Protein 5WAQ (pdb70)

Solvent-accessible surface area: 12717 Å² total; per-residue (Å²): 170,38,123,95,60,33,109,110,2,28,49,55,0,77,85,40,21,128,84,61,60,37,109,160,0,15,143,24,0,88,42,0,41,92,98,54,90,123,22,162,28,2,83,42,0,14,1,13,12,1,66,0,40,71,104,52,145,72,99,107,107,0,46,64,9,1,117,78,1,58,161,80,39,74,174,21,118,56,3,24,43,0,3,17,0,57,0,27,3,23,40,91,202,105,47,154,38,34,97,98,0,46,95,3,0,18,53,0,40,147,109,58,84,143,18,196,75,9,82,77,0,62,54,73,31,86,154,7,22,50,51,7,0,22,59,32,1,59,47,0,93,98,78,11,136,157,40,35,67,120,32,0,4,65,75,0,92,82,0,46,52,43,16,108,149,20,172,27,17,47,38,0,4,4,0,15,10,34,0,18,111,110,56,116,104,103,141,73,7,50,60,10,86,139,64,0,101,93,92,61,98,206,6,84,32,42,114,125,72,23,156,118

Nearest PDB structures (foldseek):
  5waq-assembly1_A  TM=1.005E+00  e=1.941E-28  Neisseria gonorrhoeae FA 1090
  3q5m-assembly1_A  TM=9.024E-01  e=2.217E-12  Escherichia coli K-12
  8bwc-assembly1_D  TM=8.072E-01  e=5.463E-13  Escherichia coli
  8adg-assembly1_D  TM=7.665E-01  e=7.229E-13  Escherichia coli K-12
  6lyr-assembly1_D  TM=7.696E-01  e=1.208E-12  Escherichia coli K-12

Radius of gyration: 24.24 Å; Cα contacts (8 Å, |Δi|>4): 245; chains: 1; bounding box: 58×45×62 Å

Organism: Neisseria gonorrhoeae (strain ATCC 700825 / FA 1090) (NCBI:txid242231)

B-factor: mean 100.66, std 24.37, range [46.03, 202.23]

CATH classification: 1.25.40.10

InterPro domains:
  IPR011990 Tetratricopeptide-like helical domain superfamily [G3DSA:1.25.40.10] (17-267)
  IPR011990 Tetratricopeptide-like helical domain superfamily [SSF48452] (34-121)
  IPR017689 Outer membrane protein assembly factor BamD [MF_00922] (3-245)
  IPR017689 Outer membrane protein assembly factor BamD [TIGR03302] (2-250)
  IPR017689 Outer membrane protein assembly factor BamD [cd15830] (33-245)
  IPR039565 Outer membrane lipoprotein BamD-like [PF13525] (34-238)

Foldseek 3Di:
DDPDDLVVLLVVLVVCVVVLVLVVSLVSLVVNCVVPVPDPSNLVSLQVNLVSCLVPPNLVVSVVSLVVSCVVCVPDPCNLVSLVSNLVSLDDVDCVSLVVSLVSLVVNCVVCVPDPCNVVSVVSNLVSLQVVLVVLQVVLVVCVVVVNLVSNLVSLVCCVPPVVPDPCVLLSLLSNLVSCVVVPVNVVNVVSVVVNCPVPVDDPCVVPGHDD

Sequence (212 aa):
TQDWSVEKLYAEAQDELNSSNYTRAVKLYEILESRFPTSRHARQSQLDTAYAYYKDDEKDKALAAIERFRRLHPQHPNMDYALYLRGLVLFNEDPKANREAYQAFAELVQRFPNSKYAADATARMVKLVDALGGNEMSVARYYMKRGAYIAAANRAKKIIGSYQNTRYVEESLAILELAYKKLDKPQLAADTRRVLETNFPKSPFLTHAWQP

Structure (mmCIF, N/CA/C/O backbone):
data_5WAQ
#
_entry.id   5WAQ
#
_cell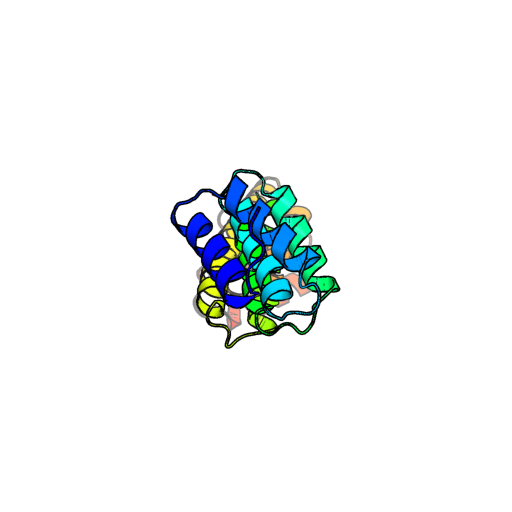.length_a   64.415
_cell.length_b   64.415
_cell.length_c   166.392
_cell.angle_alpha   90.000
_cell.angle_beta   90.000
_cell.angle_gamma   90.000
#
_symmetry.space_group_name_H-M   'P 43 21 2'
#
loop_
_entity.id
_entity.type
_entity.pdbx_description
1 polymer 'Outer membrane protein assembly factor BamD'
2 water water
#
loop_
_atom_site.group_PDB
_atom_site.id
_atom_site.type_symbol
_atom_site.label_atom_id
_atom_site.label_alt_id
_atom_site.label_comp_id
_atom_site.label_asym_id
_atom_site.label_entity_id
_atom_site.label_seq_id
_atom_site.pdbx_PDB_ins_code
_atom_site.Cartn_x
_atom_site.Cartn_y
_atom_site.Cartn_z
_atom_site.occupancy
_atom_site.B_iso_or_equiv
_atom_site.auth_seq_id
_atom_site.auth_comp_id
_atom_site.auth_asym_id
_atom_site.auth_atom_id
_atom_site.pdbx_PDB_model_num
ATOM 1 N N . THR A 1 14 ? 5.323 -16.316 46.986 1.00 127.02 30 THR A N 1
ATOM 2 C CA . THR A 1 14 ? 4.995 -17.526 47.731 1.00 129.99 30 THR A CA 1
ATOM 3 C C . THR A 1 14 ? 3.653 -17.357 48.443 1.00 121.09 30 THR A C 1
ATOM 4 O O . THR A 1 14 ? 3.458 -16.399 49.192 1.00 129.35 30 THR A O 1
ATOM 14 N N . GLN A 1 15 ? 2.733 -18.295 48.222 1.00 124.84 31 GLN A N 1
ATOM 15 C CA . GLN A 1 15 ? 1.394 -18.186 48.788 1.00 124.96 31 GLN A CA 1
ATOM 16 C C . GLN A 1 15 ? 0.691 -19.536 48.754 1.00 121.15 31 GLN A C 1
ATOM 17 O O . GLN A 1 15 ? -0.294 -19.717 48.030 1.00 106.88 31 GLN A O 1
ATOM 31 N N . ASP A 1 16 ? 1.186 -20.490 49.540 1.00 119.61 32 ASP A N 1
ATOM 32 C CA . ASP A 1 16 ? 0.616 -21.835 49.573 1.00 121.33 32 ASP A CA 1
ATOM 33 C C . ASP A 1 16 ? -0.539 -21.836 50.568 1.00 114.43 32 ASP A C 1
ATOM 34 O O . ASP A 1 16 ? -0.385 -22.194 51.737 1.00 109.76 32 ASP A O 1
ATOM 43 N N . TRP A 1 17 ? -1.717 -21.432 50.090 1.00 117.63 33 TRP A N 1
ATOM 44 C CA . TRP A 1 17 ? -2.899 -21.318 50.937 1.00 109.83 33 TRP A CA 1
ATOM 45 C C . TRP A 1 17 ? -4.015 -22.232 50.444 1.00 98.84 33 TRP A C 1
ATOM 46 O O . TRP A 1 17 ? -3.762 -23.193 49.710 1.00 100.80 33 TRP A O 1
ATOM 67 N N . SER A 1 18 ? -5.252 -21.938 50.842 1.00 76.95 34 SER A N 1
ATOM 68 C CA . SER A 1 18 ? -6.413 -22.685 50.388 1.00 83.04 34 SER A CA 1
ATOM 69 C C . SER A 1 18 ? -7.012 -22.018 49.151 1.00 96.96 34 SER A C 1
ATOM 70 O O . SER A 1 18 ? -6.557 -20.966 48.695 1.00 89.90 34 SER A O 1
ATOM 78 N N . VAL A 1 19 ? -8.054 -22.641 48.600 1.00 91.74 35 VAL A N 1
ATOM 79 C CA . VAL A 1 19 ? -8.740 -22.058 47.452 1.00 91.62 35 VAL A CA 1
ATOM 80 C C . VAL A 1 19 ? -9.619 -20.887 47.880 1.00 96.88 35 VAL A C 1
ATOM 81 O O . VAL A 1 19 ? -9.781 -19.920 47.125 1.00 87.00 35 VAL A O 1
ATOM 94 N N . GLU A 1 20 ? -10.193 -20.946 49.084 1.00 99.95 36 GLU A N 1
ATOM 95 C CA . GLU A 1 20 ? -11.072 -19.878 49.547 1.00 91.26 36 GLU A CA 1
ATOM 96 C C . GLU A 1 20 ? -10.301 -18.580 49.756 1.00 81.74 36 GLU A C 1
ATOM 97 O O . GLU A 1 20 ? -10.737 -17.510 49.317 1.00 96.75 36 GLU A O 1
ATOM 109 N N . LYS A 1 21 ? -9.152 -18.653 50.432 1.00 82.74 37 LYS A N 1
ATOM 110 C CA . LYS A 1 21 ? -8.380 -17.443 50.696 1.00 95.52 37 LYS A CA 1
ATOM 111 C C . LYS A 1 21 ? -7.733 -16.907 49.426 1.00 88.41 37 LYS A C 1
ATOM 112 O O . LYS A 1 21 ? -7.748 -15.695 49.182 1.00 92.77 37 LYS A O 1
ATOM 131 N N . LEU A 1 22 ? -7.149 -17.789 48.613 1.00 94.41 38 LEU A N 1
ATOM 132 C CA . LEU A 1 22 ? -6.484 -17.340 47.395 1.00 88.61 38 LEU A CA 1
ATOM 133 C C . LEU A 1 22 ? -7.433 -16.538 46.514 1.00 90.48 38 LEU A C 1
ATOM 134 O O . LEU A 1 22 ? -7.038 -15.524 45.925 1.00 82.27 38 LEU A O 1
ATOM 150 N N . TYR A 1 23 ? -8.691 -16.971 46.414 1.00 88.52 39 TYR A N 1
ATOM 151 C CA . TYR A 1 23 ? -9.667 -16.222 45.631 1.00 92.30 39 TYR A CA 1
ATOM 152 C C . TYR A 1 23 ? -9.999 -14.896 46.303 1.00 96.07 39 TYR A C 1
ATOM 153 O O . TYR A 1 23 ? -10.004 -13.843 45.654 1.00 92.07 39 TYR A O 1
ATOM 171 N N . ALA A 1 24 ? -10.275 -14.927 47.609 1.00 89.01 40 ALA A N 1
ATOM 172 C CA . ALA A 1 24 ? -10.575 -13.696 48.332 1.00 86.62 40 ALA A CA 1
ATOM 173 C C . ALA A 1 24 ? -9.400 -12.728 48.295 1.00 96.54 40 ALA A C 1
ATOM 174 O O . ALA A 1 24 ? -9.596 -11.511 48.391 1.00 100.55 40 ALA A O 1
ATOM 181 N N . GLU A 1 25 ? -8.178 -13.244 48.157 1.00 88.76 41 GLU A N 1
ATOM 182 C CA . GLU A 1 25 ? -7.012 -12.371 48.067 1.00 95.70 41 GLU A CA 1
ATOM 183 C C . GLU A 1 25 ? -6.951 -11.684 46.709 1.00 107.06 41 GLU A C 1
ATOM 184 O O . GLU A 1 25 ? -6.805 -10.458 46.628 1.00 111.32 41 GLU A O 1
ATOM 19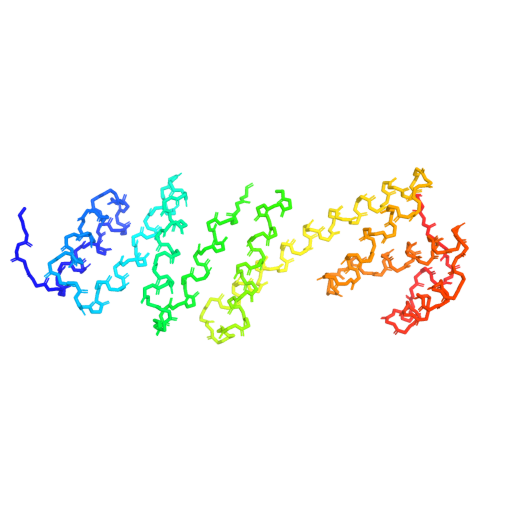6 N N . ALA A 1 26 ? -7.059 -12.459 45.628 1.00 105.05 42 ALA A N 1
ATOM 197 C CA . ALA A 1 26 ? -7.079 -11.867 44.295 1.00 105.41 42 ALA A CA 1
ATOM 198 C C . ALA A 1 26 ? -8.256 -10.914 44.139 1.00 106.57 42 ALA A C 1
ATOM 199 O O . ALA A 1 26 ? -8.130 -9.851 43.519 1.00 92.60 42 ALA A O 1
ATOM 206 N N . GLN A 1 27 ? -9.411 -11.277 44.702 1.00 105.26 43 GLN A N 1
ATOM 207 C CA . GLN A 1 27 ? -10.582 -10.411 44.639 1.00 107.82 43 GLN A CA 1
ATOM 208 C C . GLN A 1 27 ? -10.349 -9.084 45.350 1.00 109.46 43 GLN A C 1
ATOM 209 O O . GLN A 1 27 ? -11.013 -8.094 45.023 1.00 114.62 43 GLN A O 1
ATOM 223 N N . ASP A 1 28 ? -9.425 -9.041 46.313 1.00 115.51 44 ASP A N 1
ATOM 224 C CA . ASP A 1 28 ? -9.116 -7.794 47.007 1.00 114.77 44 ASP A CA 1
ATOM 225 C C . ASP A 1 28 ? -8.239 -6.887 46.151 1.00 114.81 44 ASP A C 1
ATOM 226 O O . ASP A 1 28 ? -8.513 -5.689 46.025 1.00 125.18 44 ASP A O 1
ATOM 235 N N . GLU A 1 29 ? -7.178 -7.441 45.558 1.00 108.06 45 GLU A N 1
ATOM 236 C CA . GLU A 1 29 ? -6.354 -6.668 44.635 1.00 124.64 45 GLU A CA 1
ATOM 237 C C . GLU A 1 29 ? -7.172 -6.102 43.483 1.00 118.22 45 GLU A C 1
ATOM 238 O O . GLU A 1 29 ? -6.729 -5.151 42.828 1.00 128.87 45 GLU A O 1
ATOM 250 N N . LEU A 1 30 ? -8.354 -6.664 43.223 1.00 116.47 46 LEU A N 1
ATOM 251 C CA . LEU A 1 30 ? -9.203 -6.167 42.145 1.00 128.18 46 LEU A CA 1
ATOM 252 C C . LEU A 1 30 ? -9.846 -4.838 42.525 1.00 123.88 46 LEU A C 1
ATOM 253 O O . LEU A 1 30 ? -9.865 -3.894 41.725 1.00 132.10 46 LEU A O 1
ATOM 269 N N . ASN A 1 31 ? -10.381 -4.745 43.745 1.00 122.69 47 ASN A N 1
ATOM 270 C CA . ASN A 1 31 ? -11.010 -3.505 44.189 1.00 125.90 47 ASN A CA 1
ATOM 271 C C . ASN A 1 31 ? -9.990 -2.375 44.271 1.00 123.68 47 ASN A C 1
ATOM 272 O O . ASN A 1 31 ? -10.235 -1.264 43.788 1.00 127.24 47 ASN A O 1
ATOM 283 N N . SER A 1 32 ? -8.834 -2.643 44.880 1.00 124.87 48 SER A N 1
ATOM 284 C CA . SER A 1 32 ? -7.772 -1.647 44.967 1.00 127.23 48 SER A CA 1
ATOM 285 C C . SER A 1 32 ? -7.164 -1.308 43.611 1.00 128.62 48 SER A C 1
ATOM 286 O O . SER A 1 32 ? -6.294 -0.432 43.549 1.00 130.73 48 SER A O 1
ATOM 294 N N . SER A 1 33 ? -7.586 -1.981 42.539 1.00 129.36 49 SER A N 1
ATOM 295 C CA . SER A 1 33 ? -7.187 -1.650 41.172 1.00 129.70 49 SER A CA 1
ATOM 296 C C . SER A 1 33 ? -5.740 -2.039 40.880 1.00 121.33 49 SER A C 1
ATOM 297 O O . SER A 1 33 ? -5.067 -1.389 40.077 1.00 118.92 49 SER A O 1
ATOM 305 N N . ASN A 1 34 ? -5.250 -3.097 41.523 1.00 123.21 50 ASN A N 1
ATOM 306 C CA . ASN A 1 34 ? -3.959 -3.688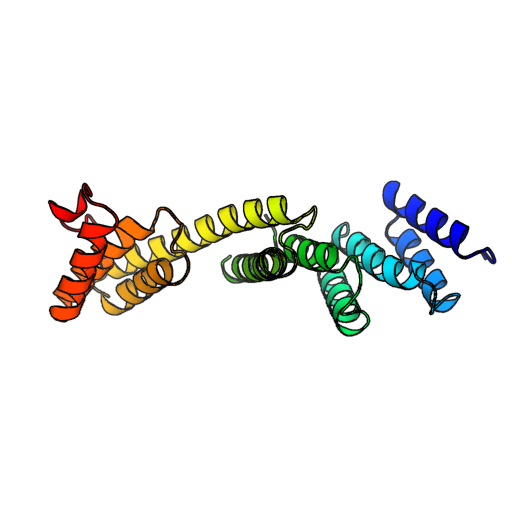 41.166 1.00 125.12 50 ASN A CA 1
ATOM 307 C C . ASN A 1 34 ? -4.175 -4.819 40.159 1.00 124.35 50 ASN A C 1
ATOM 308 O O . ASN A 1 34 ? -3.862 -5.985 40.395 1.00 119.12 50 ASN A O 1
ATOM 319 N N . TYR A 1 35 ? -4.729 -4.433 39.007 1.00 125.16 51 TYR A N 1
ATOM 320 C CA . TYR A 1 35 ? -5.145 -5.415 38.011 1.00 120.35 51 TYR A CA 1
ATOM 321 C C . TYR A 1 35 ? -3.983 -6.285 37.552 1.00 114.60 51 TYR A C 1
ATOM 322 O O . TYR A 1 35 ? -4.191 -7.435 37.150 1.00 108.97 51 TYR A O 1
ATOM 340 N N . THR A 1 36 ? -2.756 -5.762 37.603 1.00 113.47 52 THR A N 1
ATOM 341 C CA . THR A 1 36 ? -1.604 -6.561 37.202 1.00 119.04 52 THR A CA 1
ATOM 342 C C . THR A 1 36 ? -1.350 -7.695 38.188 1.00 113.79 52 THR A C 1
ATOM 343 O O . THR A 1 36 ? -1.097 -8.835 37.780 1.00 112.70 52 THR A O 1
ATOM 354 N N . ARG A 1 37 ? -1.417 -7.405 39.489 1.00 112.75 53 ARG A N 1
ATOM 355 C CA . ARG A 1 37 ? -1.214 -8.440 40.496 1.00 123.76 53 ARG A CA 1
ATOM 356 C C . ARG A 1 37 ? -2.456 -9.300 40.690 1.00 116.00 53 ARG A C 1
ATOM 357 O O . ARG A 1 37 ? -2.337 -10.487 41.014 1.00 121.95 53 ARG A O 1
ATOM 378 N N . ALA A 1 38 ? -3.648 -8.730 40.497 1.00 112.03 54 ALA A N 1
ATOM 379 C CA . ALA A 1 38 ? -4.869 -9.518 40.620 1.00 110.81 54 ALA A CA 1
ATOM 380 C C . ALA A 1 38 ? -4.926 -10.607 39.556 1.00 106.80 54 ALA A C 1
ATOM 381 O O . ALA A 1 38 ? -5.365 -11.731 39.829 1.00 98.49 54 ALA A O 1
ATOM 388 N N . VAL A 1 39 ? -4.484 -10.295 38.336 1.00 107.51 55 VAL A N 1
ATOM 389 C CA . VAL A 1 39 ? -4.450 -11.298 37.277 1.00 114.35 55 VAL A CA 1
ATOM 390 C C . VAL A 1 39 ? -3.403 -12.360 37.584 1.00 108.48 55 VAL A C 1
ATOM 391 O O . VAL A 1 39 ? -3.617 -13.553 37.336 1.00 99.02 55 VAL A O 1
ATOM 404 N N . LYS A 1 40 ? -2.253 -11.948 38.121 1.00 111.73 56 LYS A N 1
ATOM 405 C CA . LYS A 1 40 ? -1.209 -12.909 38.459 1.00 111.16 56 LYS A CA 1
ATOM 406 C C . LYS A 1 40 ? -1.682 -13.888 39.525 1.00 107.00 56 LYS A C 1
ATOM 407 O O . LYS A 1 40 ? -1.290 -15.060 39.509 1.00 104.56 56 LYS A O 1
ATOM 426 N N . LEU A 1 41 ? -2.527 -13.431 40.453 1.00 93.55 57 LEU A N 1
ATOM 427 C CA . LEU A 1 41 ? -3.079 -14.331 41.460 1.00 94.27 57 LEU A CA 1
ATOM 428 C C . LEU A 1 41 ? -4.136 -15.249 40.858 1.00 97.26 57 LEU A C 1
ATOM 429 O O . LEU A 1 41 ? -4.252 -16.415 41.252 1.00 95.10 57 LEU A O 1
ATOM 445 N N . TYR A 1 42 ? -4.917 -14.741 39.902 1.00 104.33 58 TYR A N 1
ATOM 446 C CA . TYR A 1 42 ? -5.943 -15.564 39.272 1.00 101.61 58 TYR A CA 1
ATOM 447 C C . TYR A 1 42 ? -5.333 -16.708 38.472 1.00 98.94 58 TYR A C 1
ATOM 448 O O . TYR A 1 42 ? -5.939 -17.781 38.368 1.00 98.52 58 TYR A O 1
ATOM 466 N N . GLU A 1 43 ? -4.143 -16.506 37.903 1.00 98.49 59 GLU A N 1
ATOM 467 C CA . GLU A 1 43 ? -3.493 -17.582 37.161 1.00 107.56 59 GLU A CA 1
ATOM 468 C C . GLU A 1 43 ? -2.965 -18.657 38.102 1.00 96.49 59 GLU A C 1
ATOM 469 O O . GLU A 1 43 ? -3.093 -19.854 37.820 1.00 94.78 59 GLU A O 1
ATOM 481 N N . ILE A 1 44 ? -2.367 -18.250 39.224 1.00 99.53 60 ILE A N 1
ATOM 482 C CA . ILE A 1 44 ? -1.940 -19.216 40.232 1.00 91.97 60 ILE A CA 1
ATOM 483 C C . ILE A 1 44 ? -3.120 -20.069 40.676 1.00 89.27 60 ILE A C 1
ATOM 484 O O . ILE A 1 44 ? -2.986 -21.278 40.899 1.00 88.81 60 ILE A O 1
ATOM 500 N N . LEU A 1 45 ? -4.294 -19.451 40.810 1.00 87.04 61 LEU A N 1
ATOM 501 C CA . LEU A 1 45 ? -5.463 -20.164 41.312 1.00 89.54 61 LEU A CA 1
ATOM 502 C C . LEU A 1 45 ? -5.843 -21.320 40.393 1.00 91.37 61 LEU A C 1
ATOM 503 O O . LEU A 1 45 ? -6.001 -22.460 40.844 1.00 85.94 61 LEU A O 1
ATOM 519 N N . GLU A 1 46 ? -5.994 -21.045 39.096 1.00 83.91 62 GLU A N 1
ATOM 520 C CA . GLU A 1 46 ? -6.425 -22.078 38.161 1.00 89.29 62 GLU A CA 1
ATOM 521 C C . GLU A 1 46 ? -5.324 -23.081 37.840 1.00 78.35 62 GLU A C 1
ATOM 522 O O . GLU A 1 46 ? -5.630 -24.191 37.391 1.00 80.56 62 GLU A O 1
ATOM 534 N N . SER A 1 47 ? -4.058 -22.723 38.055 1.00 78.78 63 SER A N 1
ATOM 535 C CA . SER A 1 47 ? -2.985 -23.701 37.927 1.00 89.27 63 SER A CA 1
ATOM 536 C C . SER A 1 47 ? -2.927 -24.616 39.145 1.00 85.28 63 SER A C 1
ATOM 537 O O . SER A 1 47 ? -2.671 -25.818 39.011 1.00 72.05 63 SER A O 1
ATOM 545 N N . ARG A 1 48 ? -3.175 -24.068 40.334 1.00 76.90 64 ARG A N 1
ATOM 546 C CA . ARG A 1 48 ? -3.100 -24.838 41.567 1.00 81.63 64 ARG A CA 1
ATOM 547 C C . ARG A 1 48 ? -4.411 -25.531 41.917 1.00 82.44 64 ARG A C 1
ATOM 548 O O . ARG A 1 48 ? -4.393 -26.509 42.673 1.00 82.37 64 ARG A O 1
ATOM 569 N N . PHE A 1 49 ? -5.538 -25.054 41.390 1.00 79.48 65 PHE A N 1
ATOM 570 C CA . PHE A 1 49 ? -6.849 -25.662 41.632 1.00 73.39 65 PHE A CA 1
ATOM 571 C C . PHE A 1 49 ? -7.645 -25.625 40.336 1.00 72.69 65 PHE A C 1
ATOM 572 O O . PHE A 1 49 ? -8.678 -24.952 40.237 1.00 70.78 65 PHE A O 1
ATOM 589 N N . PRO A 1 50 ? -7.195 -26.355 39.313 1.00 81.92 66 PRO A N 1
ATOM 590 C CA . PRO A 1 50 ? -7.849 -26.249 37.998 1.00 73.48 66 PRO A CA 1
ATOM 591 C C . PRO A 1 50 ? -9.307 -26.677 37.992 1.00 80.36 66 PRO A C 1
ATOM 592 O O . PRO A 1 50 ? -10.082 -26.171 37.171 1.00 81.64 66 PRO A O 1
ATOM 603 N N . THR A 1 51 ? -9.709 -27.590 38.877 1.00 73.30 67 THR A N 1
ATOM 604 C CA . THR A 1 51 ? -11.071 -28.110 38.870 1.00 68.66 67 THR A CA 1
ATOM 605 C C . THR A 1 51 ? -12.013 -27.353 39.799 1.00 75.63 67 THR A C 1
ATOM 606 O O . THR A 1 51 ? -13.218 -27.628 39.786 1.00 83.64 67 THR A O 1
ATOM 617 N N . SER A 1 52 ? -11.506 -26.412 40.591 1.00 74.02 68 SER A N 1
ATOM 618 C CA . SER A 1 52 ? -12.350 -25.684 41.526 1.00 76.20 68 SER A CA 1
ATOM 619 C C . SER A 1 52 ? -13.328 -24.781 40.784 1.00 87.33 68 SER A C 1
ATOM 620 O O . SER A 1 52 ? -13.075 -24.341 39.659 1.00 89.00 68 SER A O 1
ATOM 628 N N . ARG A 1 53 ? -14.463 -24.503 41.430 1.00 93.78 69 ARG A N 1
ATOM 629 C CA . ARG A 1 53 ? -15.418 -23.565 40.851 1.00 96.38 69 ARG A CA 1
ATOM 630 C C . ARG A 1 53 ? -14.871 -22.146 40.876 1.00 94.53 69 ARG A C 1
ATOM 631 O O . ARG A 1 53 ? -15.258 -21.316 40.044 1.00 93.27 69 ARG A O 1
ATOM 652 N N . HIS A 1 54 ? -13.973 -21.849 41.819 1.00 80.76 70 HIS A N 1
ATOM 653 C CA . HIS A 1 54 ? -13.338 -20.538 41.845 1.00 82.51 70 HIS A CA 1
ATOM 654 C C . HIS A 1 54 ? -12.433 -20.339 40.637 1.00 82.52 70 HIS A C 1
ATOM 655 O O . HIS A 1 54 ? -12.206 -19.200 40.213 1.00 77.68 70 HIS A O 1
ATOM 669 N N . ALA A 1 55 ? -11.911 -21.430 40.070 1.00 83.48 71 ALA A N 1
ATOM 670 C CA . ALA A 1 55 ? -11.096 -21.316 38.867 1.00 85.64 71 ALA A CA 1
ATOM 671 C C . ALA A 1 55 ? -11.944 -20.899 37.672 1.00 81.52 71 ALA A C 1
ATOM 672 O O . ALA A 1 55 ? -11.533 -20.042 36.881 1.00 71.92 71 ALA A O 1
ATOM 679 N N . ARG A 1 56 ? -13.131 -21.492 37.526 1.00 74.58 72 ARG A N 1
ATOM 680 C CA . ARG A 1 56 ? -14.036 -21.078 36.460 1.00 89.17 72 ARG A CA 1
ATOM 681 C C . ARG A 1 56 ? -14.472 -19.631 36.656 1.00 87.90 72 ARG A C 1
ATOM 682 O O . ARG A 1 56 ? -14.474 -18.835 35.709 1.00 84.33 72 ARG A O 1
ATOM 703 N N . GLN A 1 57 ? -14.842 -19.270 37.887 1.00 86.63 73 GLN A N 1
ATOM 704 C CA . GLN A 1 57 ? -15.163 -17.878 38.184 1.00 76.76 73 GLN A CA 1
ATOM 705 C C . GLN A 1 57 ? -13.945 -16.981 38.019 1.00 83.74 73 GLN A C 1
ATOM 706 O O . GLN A 1 57 ? -14.081 -15.805 37.663 1.00 86.03 73 GLN A O 1
ATOM 720 N N . SER A 1 58 ? -12.749 -17.516 38.275 1.00 92.47 74 SER A N 1
ATOM 721 C CA . SER A 1 58 ? -11.534 -16.719 38.149 1.00 91.56 74 SER A CA 1
ATOM 722 C C . SER A 1 58 ? -11.327 -16.245 36.718 1.00 88.02 74 SER A C 1
ATOM 723 O O . SER A 1 58 ? -10.858 -15.125 36.488 1.00 86.74 74 SER A O 1
ATOM 731 N N . GLN A 1 59 ? -11.669 -17.086 35.740 1.00 91.82 75 GLN A N 1
ATOM 732 C CA . GLN A 1 59 ? -11.470 -16.711 34.345 1.00 90.03 75 GLN A CA 1
ATOM 733 C C . GLN A 1 59 ? -12.321 -15.502 33.976 1.00 87.85 75 GLN A C 1
ATOM 734 O O . GLN A 1 59 ? -11.884 -14.638 33.207 1.00 86.07 75 GLN A O 1
ATOM 748 N N . LEU A 1 60 ? -13.537 -15.419 34.519 1.00 90.72 76 LEU A N 1
ATOM 749 C CA . LEU A 1 60 ? -14.356 -14.227 34.318 1.00 90.76 76 LEU A CA 1
ATOM 750 C C . LEU A 1 60 ? -13.679 -12.997 34.906 1.00 89.81 76 LEU A C 1
ATOM 751 O O . LEU A 1 60 ? -13.501 -11.983 34.221 1.00 94.24 76 LEU A O 1
ATOM 767 N N . ASP A 1 61 ? -13.300 -13.067 36.185 1.00 82.57 77 ASP A N 1
ATOM 768 C CA . ASP A 1 61 ? -12.654 -11.930 36.833 1.00 87.77 77 ASP A CA 1
ATOM 769 C C . ASP A 1 61 ? -11.418 -11.475 36.069 1.00 85.43 77 ASP A C 1
ATOM 770 O O . ASP A 1 61 ? -11.082 -10.285 36.088 1.00 80.40 77 ASP A O 1
ATOM 779 N N . THR A 1 62 ? -10.731 -12.399 35.396 1.00 93.16 78 THR A N 1
ATOM 780 C CA . THR A 1 62 ? -9.551 -12.027 34.621 1.00 88.11 78 THR A CA 1
ATOM 781 C C . THR A 1 62 ? -9.924 -11.089 33.480 1.00 83.94 78 THR A C 1
ATOM 782 O O . THR A 1 62 ? -9.298 -10.039 33.291 1.00 84.09 78 THR A O 1
ATOM 793 N N . ALA A 1 63 ? -10.945 -11.455 32.702 1.00 79.28 79 ALA A N 1
ATOM 794 C CA . ALA A 1 63 ? -11.398 -10.585 31.622 1.00 88.92 79 ALA A CA 1
ATOM 795 C C . ALA A 1 63 ? -11.820 -9.223 32.156 1.00 91.40 79 ALA A C 1
ATOM 796 O O . ALA A 1 63 ? -11.477 -8.186 31.576 1.00 91.93 79 ALA A O 1
ATOM 803 N N . TYR A 1 64 ? -12.568 -9.207 33.260 1.00 79.48 80 TYR A N 1
ATOM 804 C CA . TYR A 1 64 ? -12.982 -7.943 33.859 1.00 68.63 80 TYR A CA 1
ATOM 805 C C . TYR A 1 64 ? -11.777 -7.074 34.193 1.00 79.60 80 TYR A C 1
ATOM 806 O O . TYR A 1 64 ? -11.828 -5.847 34.048 1.00 85.00 80 TYR A O 1
ATOM 824 N N . ALA A 1 65 ? -10.680 -7.691 34.638 1.00 86.33 81 ALA A N 1
ATOM 825 C CA . ALA A 1 65 ? -9.476 -6.927 34.943 1.00 92.66 81 ALA A CA 1
ATOM 826 C C . ALA A 1 65 ? -8.892 -6.296 33.685 1.00 90.14 81 ALA A C 1
ATOM 827 O O . ALA A 1 65 ? -8.498 -5.124 33.697 1.00 85.22 81 ALA A O 1
ATOM 834 N N . TYR A 1 66 ? -8.827 -7.057 32.589 1.00 83.19 82 TYR A N 1
ATOM 835 C CA . TYR A 1 66 ? -8.319 -6.509 31.336 1.00 97.02 82 TYR A CA 1
ATOM 836 C C . TYR A 1 66 ? -9.178 -5.345 30.858 1.00 96.40 82 TYR A C 1
ATOM 837 O O . TYR A 1 66 ? -8.653 -4.313 30.422 1.00 85.62 82 TYR A O 1
ATOM 855 N N . TYR A 1 67 ? -10.503 -5.490 30.931 1.00 90.01 83 TYR A N 1
ATOM 856 C CA . TYR A 1 67 ? -11.389 -4.411 30.507 1.00 94.30 83 TYR A CA 1
ATOM 857 C C . TYR A 1 67 ? -11.116 -3.136 31.293 1.00 94.42 83 TYR A C 1
ATOM 858 O O . TYR A 1 67 ? -11.105 -2.038 30.725 1.00 92.06 83 TYR A O 1
ATOM 876 N N . LYS A 1 68 ? -10.888 -3.259 32.603 1.00 92.54 84 LYS A N 1
ATOM 877 C CA . LYS A 1 68 ? -10.552 -2.097 33.415 1.00 95.09 84 LYS A CA 1
ATOM 878 C C . LYS A 1 68 ? -9.184 -1.522 33.074 1.00 97.73 84 LYS A C 1
ATOM 879 O O . LYS A 1 68 ? -8.871 -0.412 33.517 1.00 97.16 84 LYS A O 1
ATOM 898 N N . ASP A 1 69 ? -8.366 -2.248 32.317 1.00 102.50 85 ASP A N 1
ATOM 899 C CA . ASP A 1 69 ? -7.165 -1.703 31.710 1.00 102.89 85 ASP A CA 1
ATOM 900 C C . ASP A 1 69 ? -7.443 -1.416 30.236 1.00 109.49 85 ASP A C 1
ATOM 901 O O . ASP A 1 69 ? -8.532 -1.681 29.720 1.00 105.32 85 ASP A O 1
ATOM 910 N N . ASP A 1 70 ? -6.445 -0.867 29.550 1.00 116.38 86 ASP A N 1
ATOM 911 C CA . ASP A 1 70 ? -6.585 -0.529 28.139 1.00 125.15 86 ASP A CA 1
ATOM 912 C C . ASP A 1 70 ? -6.365 -1.727 27.218 1.00 120.42 86 ASP A C 1
ATOM 913 O O . ASP A 1 70 ? -6.248 -1.542 26.001 1.00 119.17 86 ASP A O 1
ATOM 922 N N . GLU A 1 71 ? -6.314 -2.942 27.765 1.00 122.98 87 GLU A N 1
ATOM 923 C CA . GLU A 1 71 ? -6.071 -4.149 26.976 1.00 120.91 87 GLU A CA 1
ATOM 924 C C . GLU A 1 71 ? -7.411 -4.838 26.730 1.00 115.40 87 GLU A C 1
ATOM 925 O O . GLU A 1 71 ? -7.745 -5.856 27.337 1.00 109.54 87 GLU A O 1
ATOM 937 N N . LYS A 1 72 ? -8.189 -4.263 25.811 1.00 110.59 88 LYS A N 1
ATOM 938 C CA . LYS A 1 72 ? -9.508 -4.804 25.508 1.00 109.49 88 LYS A CA 1
ATOM 939 C C . LYS A 1 72 ? -9.429 -6.060 24.650 1.00 104.63 88 LYS A C 1
ATOM 940 O O . LYS A 1 72 ? -10.320 -6.913 24.726 1.00 99.56 88 LYS A O 1
ATOM 959 N N . ASP A 1 73 ? -8.383 -6.195 23.833 1.00 107.59 89 ASP A N 1
ATOM 960 C CA . ASP A 1 73 ? -8.248 -7.388 23.005 1.00 108.20 89 ASP A CA 1
ATOM 961 C C . ASP A 1 73 ? -7.988 -8.619 23.864 1.00 99.49 89 ASP A C 1
ATOM 962 O O . ASP A 1 73 ? -8.468 -9.715 23.550 1.00 94.84 89 ASP A O 1
ATOM 971 N N . LYS A 1 74 ? -7.237 -8.458 24.955 1.00 87.27 90 LYS A N 1
ATOM 972 C CA . LYS A 1 74 ? -7.012 -9.574 25.868 1.00 104.14 90 LYS A CA 1
ATOM 973 C C . LYS A 1 74 ? -8.302 -9.997 26.560 1.00 98.05 90 LYS A C 1
ATOM 974 O O . LYS A 1 74 ? -8.479 -11.182 26.867 1.00 91.46 90 LYS A O 1
ATOM 993 N N . ALA A 1 75 ? -9.210 -9.052 26.812 1.00 95.82 91 ALA A N 1
ATOM 994 C CA . ALA A 1 75 ? -10.479 -9.396 27.443 1.00 86.87 91 ALA A CA 1
ATOM 995 C C . ALA A 1 75 ? -11.355 -10.220 26.508 1.00 90.56 91 ALA A C 1
ATOM 996 O O . ALA A 1 75 ? -11.976 -11.201 26.933 1.00 88.91 91 ALA A O 1
ATOM 1003 N N . LEU A 1 76 ? -11.417 -9.837 25.230 1.00 92.62 92 LEU A N 1
ATOM 1004 C CA . LEU A 1 76 ? -12.236 -10.578 24.275 1.00 88.47 92 LEU A CA 1
ATOM 1005 C C . LEU A 1 76 ? -11.733 -12.005 24.106 1.00 85.74 92 LEU A C 1
ATOM 1006 O O . LEU A 1 76 ? -12.529 -12.935 23.925 1.00 75.79 92 LEU A O 1
ATOM 1022 N N . ALA A 1 77 ? -10.414 -12.202 24.158 1.00 89.47 93 ALA A N 1
ATOM 1023 C CA . ALA A 1 77 ? -9.871 -13.554 24.098 1.00 93.00 93 ALA A CA 1
ATOM 1024 C C . ALA A 1 77 ? -10.274 -14.358 25.327 1.00 84.29 93 ALA A C 1
ATOM 1025 O O . ALA A 1 77 ? -10.688 -15.518 25.210 1.00 78.15 93 ALA A O 1
ATOM 1032 N N . ALA A 1 78 ? -10.167 -13.755 26.513 1.00 95.03 94 ALA A N 1
ATOM 1033 C CA . ALA A 1 78 ? -10.542 -14.451 27.739 1.00 91.66 94 ALA A CA 1
ATOM 1034 C C . ALA A 1 78 ? -12.011 -14.854 27.719 1.00 86.79 94 ALA A C 1
ATOM 1035 O O . ALA A 1 78 ? -12.374 -15.933 28.203 1.00 83.45 94 ALA A O 1
ATOM 1042 N N . ILE A 1 79 ? -12.872 -14.001 27.163 1.00 81.17 95 ILE A N 1
ATOM 1043 C CA . ILE A 1 79 ? -14.302 -14.295 27.148 1.00 76.98 95 ILE A CA 1
ATOM 1044 C C . ILE A 1 79 ? -14.594 -15.471 26.223 1.00 87.35 95 ILE A C 1
ATOM 1045 O O . ILE A 1 79 ? -15.325 -16.400 26.588 1.00 74.96 95 ILE A O 1
ATOM 1061 N N . GLU A 1 80 ? -14.028 -15.451 25.013 1.00 99.47 96 GLU A N 1
ATOM 1062 C CA . GLU A 1 80 ? -14.287 -16.531 24.064 1.00 102.63 96 GLU A CA 1
ATOM 1063 C C . GLU A 1 80 ? -13.772 -17.863 24.596 1.00 88.75 96 GLU A C 1
ATOM 1064 O O . GLU A 1 80 ? -14.453 -18.889 24.482 1.00 82.77 96 GLU A O 1
ATOM 1076 N N . ARG A 1 81 ? -12.572 -17.869 25.181 1.00 87.63 97 ARG A N 1
ATOM 1077 C CA . ARG A 1 81 ? -12.065 -19.089 25.800 1.00 94.60 97 ARG A CA 1
ATOM 1078 C C . ARG A 1 81 ? -13.003 -19.568 26.899 1.00 91.02 97 ARG A C 1
ATOM 1079 O O . ARG A 1 81 ? -13.297 -20.765 27.000 1.00 84.49 97 ARG A O 1
ATOM 1100 N N . PHE A 1 82 ? -13.491 -18.643 27.728 1.00 91.05 98 PHE A N 1
ATOM 1101 C CA . PHE A 1 82 ? -14.419 -19.014 28.790 1.00 80.06 98 PHE A CA 1
ATOM 1102 C C . PHE A 1 82 ? -15.706 -19.593 28.219 1.00 79.93 98 PHE A C 1
ATOM 1103 O O . PHE A 1 82 ? -16.271 -20.540 28.779 1.00 76.97 98 PHE A O 1
ATOM 1120 N N . ARG A 1 83 ? -16.186 -19.042 27.102 1.00 94.58 99 ARG A N 1
ATOM 1121 C CA . ARG A 1 83 ? -17.473 -19.477 26.573 1.00 92.24 99 ARG A CA 1
ATOM 1122 C C . ARG A 1 83 ? -17.396 -20.877 25.979 1.00 90.35 99 ARG A C 1
ATOM 1123 O O . ARG A 1 83 ? -18.365 -21.639 26.072 1.00 90.37 99 ARG A O 1
ATOM 1144 N N . ARG A 1 84 ? -16.264 -21.238 25.372 1.00 90.40 100 ARG A N 1
ATOM 1145 C CA . ARG A 1 84 ? -16.129 -22.574 24.802 1.00 94.48 100 ARG A CA 1
ATOM 1146 C C . ARG A 1 84 ? -15.786 -23.611 25.864 1.00 93.99 100 ARG A C 1
ATOM 1147 O O . ARG A 1 84 ? -16.231 -24.760 25.766 1.00 99.56 100 ARG A O 1
ATOM 1168 N N . LEU A 1 85 ? -15.011 -23.230 26.880 1.00 91.05 101 LEU A N 1
ATOM 1169 C CA . LEU A 1 85 ? -14.649 -24.175 27.931 1.00 97.09 101 LEU A CA 1
ATOM 1170 C C . LEU A 1 85 ? -15.842 -24.487 28.826 1.00 92.88 101 LEU A C 1
ATOM 1171 O O . LEU A 1 85 ? -16.132 -25.656 29.107 1.00 97.51 101 LEU A O 1
ATOM 1187 N N . HIS A 1 86 ? -16.549 -23.453 29.283 1.00 92.85 102 HIS A N 1
ATOM 1188 C CA . HIS A 1 86 ? -17.636 -23.591 30.250 1.00 96.78 102 HIS A CA 1
ATOM 1189 C C . HIS A 1 86 ? -18.913 -23.007 29.653 1.00 94.23 102 HIS A C 1
ATOM 1190 O O . HIS A 1 86 ? -19.433 -21.991 30.134 1.00 78.47 102 HIS A O 1
ATOM 1204 N N . PRO A 1 87 ? -19.450 -23.637 28.604 1.00 95.10 103 PRO A N 1
ATOM 1205 C CA . PRO A 1 87 ? -20.640 -23.078 27.945 1.00 96.82 103 PRO A CA 1
ATOM 1206 C C . PRO A 1 87 ? -21.880 -23.071 28.822 1.00 102.20 103 PRO A C 1
ATOM 1207 O O . PRO A 1 87 ? -22.803 -22.295 28.548 1.00 100.45 103 PRO A O 1
ATOM 1218 N N . GLN A 1 88 ? -21.931 -23.901 29.863 1.00 102.04 104 GLN A N 1
ATOM 1219 C CA . GLN A 1 88 ? -23.093 -24.005 30.736 1.00 104.55 104 GLN A CA 1
ATOM 1220 C C . GLN A 1 88 ? -22.825 -23.397 32.111 1.00 99.31 104 GLN A C 1
ATOM 1221 O O . GLN A 1 88 ? -23.396 -23.835 33.112 1.00 98.66 104 GLN A O 1
ATOM 1235 N N . HIS A 1 89 ? -21.967 -22.386 32.172 1.00 92.68 105 HIS A N 1
ATOM 1236 C CA . HIS A 1 89 ? -21.619 -21.793 33.454 1.00 86.82 105 HIS A CA 1
ATOM 1237 C C . HIS A 1 89 ? -22.775 -20.929 33.960 1.00 93.74 105 HIS A C 1
ATOM 1238 O O . HIS A 1 89 ? -23.441 -20.258 33.166 1.00 87.61 105 HIS A O 1
ATOM 1252 N N . PRO A 1 90 ? -23.040 -20.922 35.272 1.00 78.20 106 PRO A N 1
ATOM 1253 C CA . PRO A 1 90 ? -24.165 -20.115 35.776 1.00 85.72 106 PRO A CA 1
ATOM 1254 C C . PRO A 1 90 ? -24.022 -18.630 35.495 1.00 78.25 106 PRO A C 1
ATOM 1255 O O . PRO A 1 90 ? -25.037 -17.941 35.336 1.00 92.40 106 PRO A O 1
ATOM 1266 N N . ASN A 1 91 ? -22.795 -18.112 35.441 1.00 84.84 107 ASN A N 1
ATOM 1267 C CA . ASN A 1 91 ? -22.550 -16.701 35.179 1.00 80.55 107 ASN A CA 1
ATOM 1268 C C . ASN A 1 91 ? -22.310 -16.414 33.702 1.00 80.33 107 ASN A C 1
ATOM 1269 O O . ASN A 1 91 ? -21.684 -15.400 33.369 1.00 70.84 107 ASN A O 1
ATOM 1280 N N . MET A 1 92 ? -22.790 -17.283 32.809 1.00 78.46 108 MET A N 1
ATOM 1281 C CA . MET A 1 92 ? -22.637 -17.029 31.381 1.00 88.35 108 MET A CA 1
ATOM 1282 C C . MET A 1 92 ? -23.270 -15.704 30.985 1.00 76.81 108 MET A C 1
ATOM 1283 O O . MET A 1 92 ? -22.757 -15.010 30.100 1.00 68.50 108 MET A O 1
ATOM 1297 N N . ASP A 1 93 ? -24.379 -15.333 31.629 1.00 74.67 109 ASP A N 1
ATOM 1298 C CA . ASP A 1 93 ? -25.044 -14.081 31.286 1.00 70.09 109 ASP A CA 1
ATOM 1299 C C . ASP A 1 93 ? -24.113 -12.894 31.490 1.00 83.00 109 ASP A C 1
ATOM 1300 O O . ASP A 1 93 ? -24.052 -11.993 30.644 1.00 77.00 109 ASP A O 1
ATOM 1309 N N . TYR A 1 94 ? -23.366 -12.878 32.597 1.00 76.37 110 TYR A N 1
ATOM 1310 C CA . TYR A 1 94 ? -22.442 -11.773 32.824 1.00 75.97 110 TYR A CA 1
ATOM 1311 C C . TYR A 1 94 ? -21.308 -11.774 31.807 1.00 67.46 110 TYR A C 1
ATOM 1312 O O . TYR A 1 94 ? -20.773 -10.708 31.480 1.00 55.60 110 TYR A O 1
ATOM 1330 N N . ALA A 1 95 ? -20.924 -12.949 31.304 1.00 78.32 111 ALA A N 1
ATOM 1331 C CA . ALA A 1 95 ? -19.901 -13.009 30.265 1.00 69.21 111 ALA A CA 1
ATOM 1332 C C . ALA A 1 95 ? -20.349 -12.252 29.023 1.00 68.38 111 ALA A C 1
ATOM 1333 O O . ALA A 1 95 ? -19.624 -11.394 28.506 1.00 64.97 111 ALA A O 1
ATOM 1340 N N . LEU A 1 96 ? -21.552 -12.557 28.531 1.00 74.25 112 LEU A N 1
ATOM 1341 C CA . LEU A 1 96 ? -22.076 -11.863 27.360 1.00 75.65 112 LEU A CA 1
ATOM 1342 C C . LEU A 1 96 ? -22.150 -10.361 27.607 1.00 79.50 112 LEU A C 1
ATOM 1343 O O . LEU A 1 96 ? -21.715 -9.560 26.771 1.00 70.96 112 LEU A O 1
ATOM 1359 N N . TYR A 1 97 ? -22.695 -9.958 28.759 1.00 70.23 113 TYR A N 1
ATOM 1360 C CA . TYR A 1 97 ? -22.773 -8.536 29.078 1.00 66.91 113 TYR A CA 1
ATOM 1361 C C . TYR A 1 97 ? -21.390 -7.901 29.089 1.00 67.83 113 TYR A C 1
ATOM 1362 O O . TYR A 1 97 ? -21.218 -6.758 28.650 1.00 72.39 113 TYR A O 1
ATOM 1380 N N . LEU A 1 98 ? -20.390 -8.628 29.588 1.00 68.77 114 LEU A N 1
ATOM 1381 C CA . LEU A 1 98 ? -19.038 -8.084 29.626 1.00 80.03 114 LEU A CA 1
ATOM 1382 C C . LEU A 1 98 ? -18.474 -7.915 28.222 1.00 65.89 114 LEU A C 1
ATOM 1383 O O . LEU A 1 98 ? -17.744 -6.955 27.952 1.00 67.86 114 LEU A O 1
ATOM 1399 N N . ARG A 1 99 ? -18.800 -8.834 27.310 1.00 68.10 115 ARG A N 1
ATOM 1400 C CA . ARG A 1 99 ? -18.355 -8.682 25.929 1.00 79.35 115 ARG A CA 1
ATOM 1401 C C . ARG A 1 99 ? -18.959 -7.434 25.298 1.00 78.23 115 ARG A C 1
ATOM 1402 O O . ARG A 1 99 ? -18.293 -6.732 24.529 1.00 71.61 115 ARG A O 1
ATOM 1423 N N . GLY A 1 100 ? -20.219 -7.137 25.621 1.00 76.27 116 GLY A N 1
ATOM 1424 C CA . GLY A 1 100 ? -20.846 -5.940 25.084 1.00 72.53 116 GLY A CA 1
ATOM 1425 C C . GLY A 1 100 ? -20.139 -4.671 25.519 1.00 77.14 116 GLY A C 1
ATOM 1426 O O . GLY A 1 100 ? -19.863 -3.788 24.704 1.00 76.85 116 GLY A O 1
ATOM 1430 N N . LEU A 1 101 ? -19.832 -4.563 26.815 1.00 77.36 117 LEU A N 1
ATOM 1431 C CA . LEU A 1 101 ? -19.145 -3.375 27.311 1.00 84.78 117 LEU A CA 1
ATOM 1432 C C . LEU A 1 101 ? -17.801 -3.189 26.619 1.00 82.05 117 LEU A C 1
ATOM 1433 O O . LEU A 1 101 ? -17.393 -2.057 26.331 1.00 84.38 117 LEU A O 1
ATOM 1449 N N . VAL A 1 102 ? -17.095 -4.287 26.347 1.00 77.69 118 VAL A N 1
ATOM 1450 C CA . VAL A 1 102 ? -15.786 -4.189 25.708 1.00 89.79 118 VAL A CA 1
ATOM 1451 C C . VAL A 1 102 ? -15.931 -3.691 24.276 1.00 80.69 118 VAL A C 1
ATOM 1452 O O . VAL A 1 102 ? -15.260 -2.738 23.861 1.00 80.09 118 VAL A O 1
ATOM 1465 N N . LEU A 1 103 ? -16.804 -4.332 23.497 1.00 80.95 119 LEU A N 1
ATOM 1466 C CA . LEU A 1 103 ? -17.053 -3.875 22.134 1.00 78.40 119 LEU A CA 1
ATOM 1467 C C . 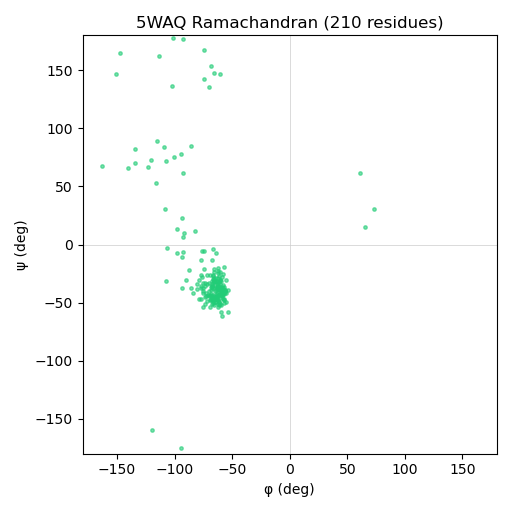LEU A 1 103 ? -17.637 -2.468 22.131 1.00 97.30 119 LEU A C 1
ATOM 1468 O O . LEU A 1 103 ? -17.319 -1.654 21.255 1.00 96.23 119 LEU A O 1
ATOM 1484 N N . PHE A 1 104 ? -18.491 -2.164 23.103 1.00 98.15 120 PHE A N 1
ATOM 1485 C CA . PHE A 1 104 ? -19.062 -0.831 23.226 1.00 100.22 120 PHE A CA 1
ATOM 1486 C C . PHE A 1 104 ? -17.992 0.165 23.657 1.00 107.12 120 PHE A C 1
ATOM 1487 O O . PHE A 1 104 ? -17.196 -0.107 24.560 1.00 114.89 120 PHE A O 1
ATOM 1504 N N . ASN A 1 105 ? -17.976 1.325 23.005 1.00 114.24 121 ASN A N 1
ATOM 1505 C CA . ASN A 1 105 ? -17.040 2.384 23.352 1.00 116.76 121 ASN A CA 1
ATOM 1506 C C . ASN A 1 105 ? -17.656 3.733 23.012 1.00 120.72 121 ASN A C 1
ATOM 1507 O O . ASN A 1 105 ? -18.419 3.860 22.050 1.00 125.79 121 ASN A O 1
ATOM 1518 N N . GLU A 1 106 ? -17.315 4.736 23.815 1.00 125.50 122 GLU A N 1
ATOM 1519 C CA . GLU A 1 106 ? -17.808 6.093 23.614 1.00 126.99 122 GLU A CA 1
ATOM 1520 C C . GLU A 1 106 ? -16.688 7.008 23.129 1.00 130.54 122 GLU A C 1
ATOM 1521 O O . GLU A 1 106 ? -16.788 7.618 22.065 1.00 116.51 122 GLU A O 1
ATOM 1533 N N . ASP A 1 123 ? -18.700 3.868 15.497 1.00 131.58 139 ASP A N 1
ATOM 1534 C CA . ASP A 1 123 ? -19.046 3.557 14.115 1.00 138.99 139 ASP A CA 1
ATOM 1535 C C . ASP A 1 123 ? -19.936 2.316 14.060 1.00 135.16 139 ASP A C 1
ATOM 1536 O O . ASP A 1 123 ? -20.044 1.586 15.046 1.00 131.20 139 ASP A O 1
ATOM 1544 N N . PRO A 1 124 ? -20.583 2.081 12.914 1.00 134.07 140 PRO A N 1
ATOM 1545 C CA . PRO A 1 124 ? -21.485 0.920 12.811 1.00 129.62 140 PRO A CA 1
ATOM 1546 C C . PRO A 1 124 ? -20.839 -0.403 13.189 1.00 127.05 140 PRO A C 1
ATOM 1547 O O . PRO A 1 124 ? -21.493 -1.243 13.821 1.00 130.49 140 PRO A O 1
ATOM 1558 N N . LYS A 1 125 ? -19.576 -0.619 12.818 1.00 128.79 141 LYS A N 1
ATOM 1559 C CA . LYS A 1 125 ? -18.922 -1.892 13.105 1.00 128.63 141 LYS A CA 1
ATOM 1560 C C . LYS A 1 125 ? -18.893 -2.168 14.604 1.00 128.09 141 LYS A C 1
ATOM 1561 O O . LYS A 1 125 ? -19.468 -3.153 15.082 1.00 115.20 141 LYS A O 1
ATOM 1580 N N . ALA A 1 126 ? -18.223 -1.301 15.367 1.00 126.25 142 ALA A N 1
ATOM 1581 C CA . ALA A 1 126 ? -18.160 -1.488 16.812 1.00 108.05 142 ALA A CA 1
ATOM 1582 C C . ALA A 1 126 ? -19.540 -1.394 17.448 1.00 110.52 142 ALA A C 1
ATOM 1583 O O . ALA A 1 126 ? -19.806 -2.063 18.453 1.00 108.64 142 ALA A O 1
ATOM 1590 N N . ASN A 1 127 ? -20.429 -0.578 16.880 1.00 98.74 143 ASN A N 1
ATOM 1591 C CA . ASN A 1 127 ? -21.758 -0.413 17.457 1.00 109.03 143 ASN A CA 1
ATOM 1592 C C . ASN A 1 127 ? -22.650 -1.613 17.167 1.00 106.92 143 ASN A C 1
ATOM 1593 O O . ASN A 1 127 ? -23.446 -2.016 18.023 1.00 98.33 143 ASN A O 1
ATOM 1604 N N . ARG A 1 128 ? -22.534 -2.200 15.974 1.00 89.21 144 ARG A N 1
ATOM 1605 C CA . ARG A 1 128 ? -23.376 -3.343 15.641 1.00 108.39 144 ARG A CA 1
ATOM 1606 C C . ARG A 1 128 ? -22.901 -4.604 16.350 1.00 96.17 144 ARG A C 1
ATOM 1607 O O . ARG A 1 128 ? -23.722 -5.400 16.820 1.00 82.36 144 ARG A O 1
ATOM 1628 N N . GLU A 1 129 ? -21.584 -4.806 16.437 1.00 95.22 145 GLU A N 1
ATOM 1629 C CA . GLU A 1 129 ? -21.070 -5.944 17.191 1.00 112.82 145 GLU A CA 1
ATOM 1630 C C . GLU A 1 129 ? -21.489 -5.872 18.651 1.00 100.25 145 GLU A C 1
ATOM 1631 O O . GLU A 1 129 ? -21.738 -6.908 19.279 1.00 94.29 145 GLU A O 1
ATOM 1643 N N . ALA A 1 130 ? -21.578 -4.663 19.208 1.00 97.83 146 ALA A N 1
ATOM 1644 C CA . ALA A 1 130 ? -22.066 -4.510 20.574 1.00 94.90 146 ALA A CA 1
ATOM 1645 C C . ALA A 1 130 ? -23.542 -4.875 20.667 1.00 96.27 146 ALA A C 1
ATOM 1646 O O . ALA A 1 130 ? -23.959 -5.588 21.588 1.00 96.62 146 ALA A O 1
ATOM 1653 N N . TYR A 1 131 ? -24.351 -4.395 19.719 1.00 88.70 147 TYR A N 1
ATOM 1654 C CA . TYR A 1 131 ? -25.773 -4.719 19.731 1.00 87.43 147 TYR A CA 1
ATOM 1655 C C . TYR A 1 131 ? -25.994 -6.222 19.642 1.00 88.60 147 TYR A C 1
ATOM 1656 O O . TYR A 1 131 ? -26.858 -6.774 20.333 1.00 93.51 147 TYR A O 1
ATOM 1674 N N . GLN A 1 132 ? -25.224 -6.903 18.792 1.00 93.60 148 GLN A N 1
ATOM 1675 C CA . GLN A 1 132 ? -25.356 -8.350 18.682 1.00 97.27 148 GLN A CA 1
ATOM 1676 C C . GLN A 1 132 ? -24.940 -9.043 19.972 1.00 95.41 148 GLN A C 1
ATOM 1677 O O . GLN A 1 132 ? -25.454 -10.122 20.288 1.00 89.59 148 GLN A O 1
ATOM 1691 N N . ALA A 1 133 ? -24.022 -8.440 20.728 1.00 91.89 149 ALA A N 1
ATOM 1692 C CA . ALA A 1 133 ? -23.621 -9.017 22.005 1.00 86.90 149 ALA A CA 1
ATOM 1693 C C . ALA A 1 133 ? -24.751 -8.924 23.024 1.00 83.55 149 ALA A C 1
ATOM 1694 O O . ALA A 1 133 ? -25.146 -9.933 23.621 1.00 68.04 149 ALA A O 1
ATOM 1701 N N . PHE A 1 134 ? -25.285 -7.720 23.237 1.00 81.55 150 PHE A N 1
ATOM 1702 C CA . PHE A 1 134 ? -26.402 -7.568 24.164 1.00 83.41 150 PHE A CA 1
ATOM 1703 C C . PHE A 1 134 ? -27.640 -8.302 23.667 1.00 84.01 150 PHE A C 1
ATOM 1704 O O . PHE A 1 134 ? -28.438 -8.790 24.476 1.00 78.58 150 PHE A O 1
ATOM 1721 N N . ALA A 1 135 ? -27.819 -8.392 22.348 1.00 89.73 151 ALA A N 1
ATOM 1722 C CA . ALA A 1 135 ? -28.977 -9.091 21.800 1.00 93.46 151 ALA A CA 1
ATOM 1723 C C . ALA A 1 135 ? -28.953 -10.568 22.175 1.00 93.72 151 ALA A C 1
ATOM 1724 O O . ALA A 1 135 ? -29.963 -11.125 22.619 1.00 84.57 151 ALA A O 1
ATOM 1731 N N . GLU A 1 136 ? -27.800 -11.221 22.001 1.00 87.95 152 GLU A N 1
ATOM 1732 C CA . GLU A 1 136 ? -27.682 -12.630 22.361 1.00 90.74 152 GLU A CA 1
ATOM 1733 C C . GLU A 1 136 ? -27.955 -12.852 23.844 1.00 93.06 152 GLU A C 1
ATOM 1734 O O . GLU A 1 136 ? -28.446 -13.919 24.233 1.00 96.89 152 GLU A O 1
ATOM 1746 N N . LEU A 1 137 ? -27.640 -11.863 24.683 1.00 88.27 153 LEU A N 1
ATOM 1747 C CA . LEU A 1 137 ? -27.836 -11.986 26.125 1.00 77.66 153 LEU A CA 1
ATOM 1748 C C . LEU A 1 137 ? -29.304 -11.860 26.517 1.00 79.97 153 LEU A C 1
ATOM 1749 O O . LEU A 1 137 ? -29.782 -12.604 27.381 1.00 76.71 153 LEU A O 1
ATOM 1765 N N . VAL A 1 138 ? -30.031 -10.921 25.908 1.00 89.78 154 VAL A N 1
ATOM 1766 C CA . VAL A 1 138 ? -31.415 -10.679 26.304 1.00 93.49 154 VAL A CA 1
ATOM 1767 C C . VAL A 1 138 ? -32.304 -11.867 25.958 1.00 91.64 154 VAL A C 1
ATOM 1768 O O . VAL A 1 138 ? -33.259 -12.165 26.687 1.00 90.92 154 VAL A O 1
ATOM 1781 N N . GLN A 1 139 ? -32.023 -12.563 24.856 1.00 82.13 155 GLN A N 1
ATOM 1782 C CA . GLN A 1 139 ? -32.864 -13.673 24.425 1.00 101.53 155 GLN A CA 1
ATOM 1783 C C . GLN A 1 139 ? -32.380 -15.030 24.927 1.00 97.75 155 GLN A C 1
ATOM 1784 O O . GLN A 1 139 ? -33.114 -16.016 24.796 1.00 104.83 155 GLN A O 1
ATOM 1798 N N . ARG A 1 140 ? -31.172 -15.109 25.488 1.00 96.51 156 ARG A N 1
ATOM 1799 C CA . ARG A 1 140 ? -30.704 -16.332 26.132 1.00 95.20 156 ARG A CA 1
ATOM 1800 C C . ARG A 1 140 ? -30.983 -16.336 27.630 1.00 90.66 156 ARG A C 1
ATOM 1801 O O . ARG A 1 140 ? -31.314 -17.384 28.195 1.00 90.90 156 ARG A O 1
ATOM 1822 N N . PHE A 1 141 ? -30.846 -15.185 28.284 1.00 89.76 157 PHE A N 1
ATOM 1823 C CA . PHE A 1 141 ? -31.059 -15.059 29.727 1.00 87.36 157 PHE A CA 1
ATOM 1824 C C . PHE A 1 141 ? -31.897 -13.818 29.985 1.00 87.38 157 PHE A C 1
ATOM 1825 O O . PHE A 1 141 ? -31.409 -12.812 30.515 1.00 88.47 157 PHE A O 1
ATOM 1842 N N . PRO A 1 142 ? -33.179 -13.849 29.616 1.00 91.71 158 PRO A N 1
ATOM 1843 C CA . PRO A 1 142 ? -34.025 -12.663 29.819 1.00 93.23 158 PRO A CA 1
ATOM 1844 C C . PRO A 1 142 ? -34.188 -12.281 31.277 1.00 100.13 158 PRO A C 1
ATOM 1845 O O . PRO A 1 142 ? -34.493 -11.118 31.566 1.00 91.45 158 PRO A O 1
ATOM 1856 N N . ASN A 1 143 ? -33.992 -13.218 32.203 1.00 99.24 159 ASN A N 1
ATOM 1857 C CA . ASN A 1 143 ? -34.126 -12.951 33.628 1.00 93.95 159 ASN A CA 1
ATOM 1858 C C . ASN A 1 143 ? -32.803 -12.570 34.281 1.00 86.04 159 ASN A C 1
ATOM 1859 O O . ASN A 1 143 ? -32.750 -12.428 35.507 1.00 82.51 159 ASN A O 1
ATOM 1870 N N . SER A 1 144 ? -31.741 -12.403 33.497 1.00 76.56 160 SER A N 1
ATOM 1871 C CA . SER A 1 144 ? -30.452 -12.024 34.056 1.00 83.63 160 SER A CA 1
ATOM 1872 C C . SER A 1 144 ? -30.551 -10.679 34.766 1.00 77.42 160 SER A C 1
ATOM 1873 O O . SER A 1 144 ? -31.310 -9.792 34.365 1.00 72.67 160 SER A O 1
ATOM 1881 N N . LYS A 1 145 ? -29.773 -10.532 35.840 1.00 67.08 161 LYS A N 1
ATOM 1882 C CA . LYS A 1 145 ? -29.666 -9.245 36.515 1.00 72.73 161 LYS A CA 1
ATOM 1883 C C . LYS A 1 145 ? -29.042 -8.176 35.626 1.00 72.07 161 LYS A C 1
ATOM 1884 O O . LYS A 1 145 ? -29.013 -7.005 36.021 1.00 72.24 161 LYS A O 1
ATOM 1903 N N . TYR A 1 146 ? -28.539 -8.550 34.450 1.00 66.57 162 TYR A N 1
ATOM 1904 C CA . TYR A 1 146 ? -27.974 -7.610 33.494 1.00 68.05 162 TYR A CA 1
ATOM 1905 C C . TYR A 1 146 ? -28.871 -7.382 32.284 1.00 69.09 162 TYR A C 1
ATOM 1906 O O . TYR A 1 146 ? -28.529 -6.563 31.424 1.00 64.72 162 TYR A O 1
ATOM 1924 N N . ALA A 1 147 ? -30.008 -8.076 32.195 1.00 55.94 163 ALA A N 1
ATOM 1925 C CA . ALA A 1 147 ? -30.846 -7.986 31.003 1.00 69.22 163 ALA A CA 1
ATOM 1926 C C . ALA A 1 147 ? -31.370 -6.569 30.798 1.00 72.78 163 ALA A C 1
ATOM 1927 O O . ALA A 1 147 ? -31.303 -6.024 29.690 1.00 66.27 163 ALA A O 1
ATOM 1934 N N . ALA A 1 148 ? -31.904 -5.957 31.858 1.00 63.62 164 ALA A N 1
ATOM 1935 C CA . ALA A 1 148 ? -32.448 -4.608 31.734 1.00 60.94 164 ALA A CA 1
ATOM 1936 C C . ALA A 1 148 ? -31.389 -3.628 31.246 1.00 65.31 164 ALA A C 1
ATOM 1937 O O . ALA A 1 148 ? -31.664 -2.780 30.389 1.00 70.84 164 ALA A O 1
ATOM 1944 N N . ASP A 1 149 ? -30.172 -3.724 31.785 1.00 64.08 165 ASP A N 1
ATOM 1945 C CA . ASP A 1 149 ? -29.091 -2.858 31.326 1.00 66.36 165 ASP A CA 1
ATOM 1946 C C . ASP A 1 149 ? -28.699 -3.180 29.889 1.00 68.58 165 ASP A C 1
ATOM 1947 O O . ASP A 1 149 ? -28.351 -2.278 29.119 1.00 65.56 165 ASP A O 1
ATOM 1956 N N . ALA A 1 150 ? -28.747 -4.458 29.510 1.00 56.74 166 ALA A N 1
ATOM 1957 C CA . ALA A 1 150 ? -28.466 -4.834 28.129 1.00 63.35 166 ALA A CA 1
ATOM 1958 C C . ALA A 1 150 ? -29.501 -4.234 27.187 1.00 69.99 166 ALA A C 1
ATOM 1959 O O . ALA A 1 150 ? -29.157 -3.663 26.146 1.00 57.18 166 ALA A O 1
ATOM 1966 N N . THR A 1 151 ? -30.781 -4.353 27.543 1.00 62.22 167 THR A N 1
ATOM 1967 C CA . THR A 1 151 ? -31.842 -3.745 26.749 1.00 63.74 167 THR A CA 1
ATOM 1968 C C . THR A 1 151 ? -31.645 -2.238 26.636 1.00 76.83 167 THR A C 1
ATOM 1969 O O . THR A 1 151 ? -31.773 -1.662 25.549 1.00 68.66 167 THR A O 1
ATOM 1980 N N . ALA A 1 152 ? -31.344 -1.579 27.756 1.00 67.71 168 ALA A N 1
ATOM 1981 C CA . ALA A 1 152 ? -31.166 -0.131 27.734 1.00 64.27 168 ALA A CA 1
ATOM 1982 C C . ALA A 1 152 ? -30.060 0.274 26.768 1.00 67.19 168 ALA A C 1
ATOM 1983 O O . ALA A 1 152 ? -30.155 1.313 26.105 1.00 62.67 168 ALA A O 1
ATOM 1990 N N . ARG A 1 153 ? -29.000 -0.531 26.678 1.00 63.59 169 ARG A N 1
ATOM 1991 C CA . ARG A 1 153 ? -27.909 -0.215 25.764 1.00 69.59 169 ARG A CA 1
ATOM 1992 C C . ARG A 1 153 ? -28.277 -0.554 24.324 1.00 70.53 169 ARG A C 1
ATOM 1993 O O . ARG A 1 153 ? -27.881 0.160 23.396 1.00 63.94 169 ARG A O 1
ATOM 2014 N N . MET A 1 154 ? -29.034 -1.635 24.119 1.00 63.05 170 MET A N 1
ATOM 2015 C CA . MET A 1 154 ? -29.502 -1.970 22.779 1.00 71.26 170 MET A CA 1
ATOM 2016 C C . MET A 1 154 ? -30.314 -0.828 22.182 1.00 83.78 170 MET A C 1
ATOM 2017 O O . MET A 1 154 ? -30.159 -0.495 21.001 1.00 75.24 170 MET A O 1
ATOM 2031 N N . VAL A 1 155 ? -31.185 -0.214 22.986 1.00 70.94 171 VAL A N 1
ATOM 2032 C CA . VAL A 1 155 ? -32.022 0.877 22.494 1.00 59.58 171 VAL A CA 1
ATOM 2033 C C . VAL A 1 155 ? -31.161 2.047 22.039 1.00 66.83 171 VAL A C 1
ATOM 2034 O O . VAL A 1 155 ? -31.410 2.648 20.987 1.00 74.47 171 VAL A O 1
ATOM 2047 N N . LYS A 1 156 ? -30.142 2.398 22.825 1.00 65.17 172 LYS A N 1
ATOM 2048 C CA . LYS A 1 156 ? -29.282 3.514 22.450 1.00 71.82 172 LYS A CA 1
ATOM 2049 C C . LYS A 1 156 ? -28.492 3.207 21.185 1.00 79.58 172 LYS A C 1
ATOM 2050 O O . LYS A 1 156 ? -28.172 4.121 20.415 1.00 79.32 172 LYS A O 1
ATOM 2069 N N . LEU A 1 157 ? -28.172 1.934 20.950 1.00 70.82 173 LEU A N 1
ATOM 2070 C CA . LEU A 1 157 ? -27.364 1.574 19.791 1.00 79.72 173 LEU A CA 1
ATOM 2071 C C . LEU A 1 157 ? -28.200 1.549 18.516 1.00 77.39 173 LEU A C 1
ATOM 2072 O O . LEU A 1 157 ? -27.793 2.105 17.490 1.00 69.96 173 LEU A O 1
ATOM 2088 N N . VAL A 1 158 ? -29.374 0.914 18.562 1.00 76.65 174 VAL A N 1
ATOM 2089 C CA . VAL A 1 158 ? -30.231 0.864 17.380 1.00 71.93 174 VAL A CA 1
ATOM 2090 C C . VAL A 1 158 ? -30.645 2.266 16.960 1.00 77.46 174 VAL A C 1
ATOM 2091 O O . VAL A 1 158 ? -30.828 2.537 15.767 1.00 77.40 174 VAL A O 1
ATOM 2104 N N . ASP A 1 159 ? -30.800 3.179 17.921 1.00 74.12 175 ASP A N 1
ATOM 2105 C CA . ASP A 1 159 ? -31.112 4.562 17.581 1.00 75.27 175 ASP A CA 1
ATOM 2106 C C . ASP A 1 159 ? -29.947 5.218 16.851 1.00 77.53 175 ASP A C 1
ATOM 2107 O O . ASP A 1 159 ? -30.154 6.013 15.927 1.00 69.98 175 ASP A O 1
ATOM 2116 N N . ALA A 1 160 ? -28.715 4.894 17.250 1.00 72.80 176 ALA A N 1
ATOM 2117 C CA . ALA A 1 160 ? -27.549 5.435 16.561 1.00 79.87 176 ALA A CA 1
ATOM 2118 C C . ALA A 1 160 ? -27.402 4.826 15.172 1.00 76.96 176 ALA A C 1
ATOM 2119 O O . ALA A 1 160 ? -27.123 5.540 14.202 1.00 65.12 176 ALA A O 1
ATOM 2126 N N . LEU A 1 161 ? -27.578 3.508 15.060 1.00 69.62 177 LEU A N 1
ATOM 2127 C CA . LEU A 1 161 ? -27.512 2.857 13.757 1.00 75.41 177 LEU A CA 1
ATOM 2128 C C . LEU A 1 161 ? -28.667 3.302 12.869 1.00 78.70 177 LEU A C 1
ATOM 2129 O O . LEU A 1 161 ? -28.463 3.668 11.705 1.00 65.72 177 LEU A O 1
ATOM 2145 N N . GLY A 1 162 ? -29.890 3.278 13.404 1.00 71.67 178 GLY A N 1
ATOM 2146 C CA . GLY A 1 162 ? -31.038 3.715 12.627 1.00 73.51 178 GLY A CA 1
ATOM 2147 C C . GLY A 1 162 ? -30.889 5.137 12.122 1.00 78.46 178 GLY A C 1
ATOM 2148 O O . GLY A 1 162 ? -31.219 5.436 10.972 1.00 71.02 178 GLY A O 1
ATOM 2152 N N . GLY A 1 163 ? -30.387 6.033 12.975 1.00 71.82 179 GLY A N 1
ATOM 2153 C CA . GLY A 1 163 ? -30.165 7.403 12.551 1.00 70.84 179 GLY A CA 1
ATOM 2154 C C . GLY A 1 163 ? -29.083 7.526 11.500 1.00 70.30 179 GLY A C 1
ATOM 2155 O O . GLY A 1 163 ? -29.101 8.461 10.693 1.00 66.89 179 GLY A O 1
ATOM 2159 N N . ASN A 1 164 ? -28.129 6.595 11.491 1.00 65.54 180 ASN A N 1
ATOM 2160 C CA . ASN A 1 164 ? -27.081 6.617 10.478 1.00 74.53 180 ASN A CA 1
ATOM 2161 C C . ASN A 1 164 ? -27.611 6.138 9.131 1.00 71.87 180 ASN A C 1
ATOM 2162 O O . ASN A 1 164 ? -27.471 6.833 8.119 1.00 63.99 180 ASN A O 1
ATOM 2173 N N . GLU A 1 165 ? -28.220 4.949 9.101 1.00 63.34 181 GLU A N 1
ATOM 2174 C CA . GLU A 1 165 ? -28.834 4.458 7.872 1.00 70.81 181 GLU A CA 1
ATOM 2175 C C . GLU A 1 165 ? -29.858 5.450 7.335 1.00 72.16 181 GLU A C 1
ATOM 2176 O O . GLU A 1 165 ? -29.957 5.655 6.120 1.00 72.26 181 GLU A O 1
ATOM 2188 N N . MET A 1 166 ? -30.631 6.076 8.224 1.00 74.12 182 MET A N 1
ATOM 2189 C CA . MET A 1 166 ? -31.597 7.077 7.784 1.00 64.76 182 MET A CA 1
ATOM 2190 C C . MET A 1 166 ? -30.898 8.261 7.130 1.00 76.28 182 MET A C 1
ATOM 2191 O O . MET A 1 166 ? -31.402 8.827 6.152 1.00 69.98 182 MET A O 1
ATOM 2205 N N . SER A 1 167 ? -29.737 8.654 7.658 1.00 69.98 183 SER A N 1
ATOM 2206 C CA . SER A 1 167 ? -29.000 9.772 7.079 1.00 63.46 183 SER A CA 1
ATOM 2207 C C . SER A 1 167 ? -28.521 9.443 5.673 1.00 62.82 183 SER A C 1
ATOM 2208 O O . SER A 1 167 ? -28.558 10.298 4.780 1.00 67.04 183 SER A O 1
ATOM 2216 N N . VAL A 1 168 ? -28.060 8.210 5.457 1.00 62.29 184 VAL A N 1
ATOM 2217 C CA . VAL A 1 168 ? -27.636 7.801 4.122 1.00 69.59 184 VAL A CA 1
ATOM 2218 C C . VAL A 1 168 ? -28.838 7.716 3.189 1.00 66.58 184 VAL A C 1
ATOM 2219 O O . VAL A 1 168 ? -28.743 8.049 2.002 1.00 61.98 184 VAL A O 1
ATOM 2232 N N . ALA A 1 169 ? -29.984 7.268 3.706 1.00 63.44 185 ALA A N 1
ATOM 2233 C CA . ALA A 1 169 ? -31.190 7.204 2.885 1.00 65.41 185 ALA A CA 1
ATOM 2234 C C . ALA A 1 169 ? -31.530 8.574 2.316 1.00 52.96 185 ALA A C 1
ATOM 2235 O O . ALA A 1 169 ? -31.805 8.712 1.119 1.00 69.09 185 ALA A O 1
ATOM 2242 N N . ARG A 1 170 ? -31.513 9.606 3.164 1.00 61.52 186 ARG A N 1
ATOM 2243 C CA . ARG A 1 170 ? -31.761 10.959 2.680 1.00 60.88 186 ARG A CA 1
ATOM 2244 C C . ARG A 1 170 ? -30.703 11.379 1.668 1.00 74.91 186 ARG A C 1
ATOM 2245 O O . ARG A 1 170 ? -31.014 12.041 0.671 1.00 66.29 186 ARG A O 1
ATOM 2266 N N . TYR A 1 171 ? -29.446 11.000 1.908 1.00 63.30 187 TYR A N 1
ATOM 2267 C CA . TYR A 1 171 ? -28.366 11.398 1.011 1.00 67.12 187 TYR A CA 1
ATOM 2268 C C . TYR A 1 171 ? -28.613 10.888 -0.402 1.00 64.46 187 TYR A C 1
ATOM 2269 O O . TYR A 1 171 ? -28.578 11.659 -1.367 1.00 60.34 187 TYR A O 1
ATOM 2287 N N . TYR A 1 172 ? -28.875 9.588 -0.544 1.00 57.92 188 TYR A N 1
ATOM 2288 C CA . TYR A 1 172 ? -29.042 9.017 -1.874 1.00 70.69 188 TYR A CA 1
ATOM 2289 C C . TYR A 1 172 ? -30.352 9.463 -2.508 1.00 68.18 188 TYR A C 1
ATOM 2290 O O . TYR A 1 172 ? -30.456 9.518 -3.738 1.00 66.30 188 TYR A O 1
ATOM 2308 N N . MET A 1 173 ? -31.354 9.801 -1.694 1.00 65.21 189 MET A N 1
ATOM 2309 C CA . MET A 1 173 ? -32.585 10.363 -2.240 1.00 60.39 189 MET A CA 1
ATOM 2310 C C . MET A 1 173 ? -32.304 11.679 -2.954 1.00 71.98 189 MET A C 1
ATOM 2311 O O . MET A 1 173 ? -32.731 11.886 -4.097 1.00 68.12 189 MET A O 1
ATOM 2325 N N . LYS A 1 174 ? -31.575 12.581 -2.293 1.00 62.70 190 LYS A N 1
ATOM 2326 C CA . LYS A 1 174 ? -31.270 13.877 -2.886 1.00 65.26 190 LYS A CA 1
ATOM 2327 C C . LYS A 1 174 ? -30.479 13.748 -4.179 1.00 64.69 190 LYS A C 1
ATOM 2328 O O . LYS A 1 174 ? -30.530 14.656 -5.015 1.00 76.39 190 LYS A O 1
ATOM 2347 N N . ARG A 1 175 ? -29.758 12.645 -4.368 1.00 65.06 191 ARG A N 1
ATOM 2348 C CA . ARG A 1 175 ? -28.910 12.460 -5.537 1.00 78.27 191 ARG A CA 1
ATOM 2349 C C . ARG A 1 175 ? -29.584 11.624 -6.617 1.00 62.17 191 ARG A C 1
ATOM 2350 O O . ARG A 1 175 ? -28.908 11.165 -7.543 1.00 75.25 191 ARG A O 1
ATOM 2371 N N . GLY A 1 176 ? -30.894 11.406 -6.518 1.00 60.61 192 GLY A N 1
ATOM 2372 C CA . GLY A 1 176 ? -31.591 10.601 -7.501 1.00 70.37 192 GLY A CA 1
ATOM 2373 C C . GLY A 1 176 ? -31.179 9.148 -7.540 1.00 73.25 192 GLY A C 1
ATOM 2374 O O . GLY A 1 176 ? -31.484 8.457 -8.515 1.00 69.72 192 GLY A O 1
ATOM 2378 N N . ALA A 1 177 ? -30.481 8.664 -6.510 1.00 57.84 193 ALA A N 1
ATOM 2379 C CA . ALA A 1 177 ? -30.091 7.256 -6.423 1.00 60.67 193 ALA A CA 1
ATOM 2380 C C . ALA A 1 177 ? -31.150 6.527 -5.601 1.00 64.85 193 ALA A C 1
ATOM 2381 O O . ALA A 1 177 ? -30.969 6.212 -4.423 1.00 67.94 193 ALA A O 1
ATOM 2388 N N . TYR A 1 178 ? -32.282 6.249 -6.253 1.00 58.24 194 TYR A N 1
ATOM 2389 C CA . TYR A 1 178 ? -33.448 5.753 -5.531 1.00 65.53 194 TYR A CA 1
ATOM 2390 C C . TYR A 1 178 ? -33.275 4.304 -5.091 1.00 65.71 194 TYR A C 1
ATOM 2391 O O . TYR A 1 178 ? -33.788 3.917 -4.035 1.00 64.36 194 TYR A O 1
ATOM 2409 N N . ILE A 1 179 ? -32.566 3.489 -5.874 1.00 70.34 195 ILE A N 1
ATOM 2410 C CA . ILE A 1 179 ? -32.302 2.112 -5.462 1.00 65.88 195 ILE A CA 1
ATOM 2411 C C . ILE A 1 179 ? -31.414 2.098 -4.225 1.00 68.41 195 ILE A C 1
ATOM 2412 O O . ILE A 1 179 ? -31.725 1.447 -3.220 1.00 62.87 195 ILE A O 1
ATOM 2428 N N . ALA A 1 180 ? -30.283 2.804 -4.288 1.00 72.98 196 ALA A N 1
ATOM 2429 C CA . ALA A 1 180 ? -29.396 2.882 -3.134 1.00 50.64 196 ALA A CA 1
ATOM 2430 C C . ALA A 1 180 ? -30.133 3.426 -1.919 1.00 62.42 196 ALA A C 1
ATOM 2431 O O . ALA A 1 180 ? -29.947 2.938 -0.798 1.00 55.13 196 ALA A O 1
ATOM 2438 N N . ALA A 1 181 ? -30.982 4.432 -2.124 1.00 55.18 197 ALA A N 1
ATOM 2439 C CA . ALA A 1 181 ? -31.742 4.995 -1.016 1.00 57.39 197 ALA A CA 1
ATOM 2440 C C . ALA A 1 181 ? -32.701 3.969 -0.429 1.00 67.31 197 ALA A C 1
ATOM 2441 O O . ALA A 1 181 ? -32.801 3.833 0.796 1.00 64.87 197 ALA A O 1
ATOM 2448 N N . ALA A 1 182 ? -33.414 3.236 -1.288 1.00 59.62 198 ALA A N 1
ATOM 2449 C CA . ALA A 1 182 ? -34.386 2.262 -0.802 1.00 60.14 198 ALA A CA 1
ATOM 2450 C C . ALA A 1 182 ? -33.714 1.190 0.047 1.00 69.30 198 ALA A C 1
ATOM 2451 O O . ALA A 1 182 ? -34.271 0.754 1.061 1.00 62.53 198 ALA A O 1
ATOM 2458 N N . ASN A 1 183 ? -32.515 0.754 -0.349 1.00 52.69 199 ASN A N 1
ATOM 2459 C CA . ASN A 1 183 ? -31.816 -0.276 0.412 1.00 63.55 199 ASN A CA 1
ATOM 2460 C C . ASN A 1 183 ? -31.598 0.162 1.855 1.00 72.46 199 ASN A C 1
ATOM 2461 O O . ASN A 1 183 ? -31.699 -0.651 2.780 1.00 63.67 199 ASN A O 1
ATOM 2472 N N . ARG A 1 184 ? -31.302 1.447 2.067 1.00 52.10 200 ARG A N 1
ATOM 2473 C CA . ARG A 1 184 ? -31.168 1.959 3.426 1.00 71.98 200 ARG A CA 1
ATOM 2474 C C . ARG A 1 184 ? -32.508 1.949 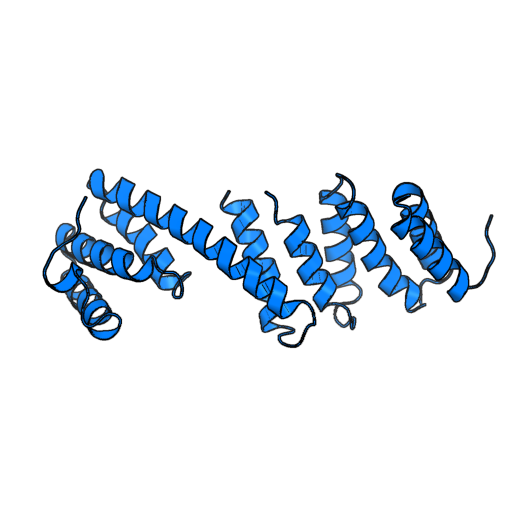4.150 1.00 69.85 200 ARG A C 1
ATOM 2475 O O . ARG A 1 184 ? -32.569 1.664 5.352 1.00 78.91 200 ARG A O 1
ATOM 2496 N N . ALA A 1 185 ? -33.594 2.259 3.438 1.00 64.34 201 ALA A N 1
ATOM 2497 C CA . ALA A 1 185 ? -34.909 2.291 4.070 1.00 71.78 201 ALA A CA 1
ATOM 2498 C C . ALA A 1 185 ? -35.383 0.889 4.429 1.00 64.06 201 ALA A C 1
ATOM 2499 O O . ALA A 1 185 ? -35.976 0.684 5.494 1.00 70.30 201 ALA A O 1
ATOM 2506 N N . LYS A 1 186 ? -35.138 -0.088 3.554 1.00 71.26 202 LYS A N 1
ATOM 2507 C CA . LYS A 1 186 ? -35.525 -1.461 3.857 1.00 77.84 202 LYS A CA 1
ATOM 2508 C C . LYS A 1 186 ? -34.800 -1.971 5.095 1.00 74.94 202 LYS A C 1
ATOM 2509 O O . LYS A 1 186 ? -35.374 -2.717 5.897 1.00 79.74 202 LYS A O 1
ATOM 2528 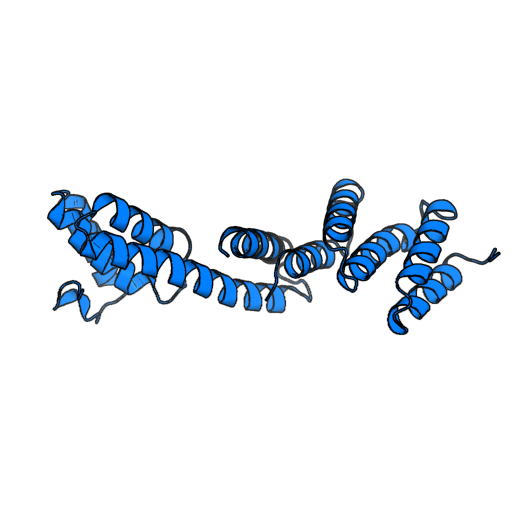N N . LYS A 1 187 ? -33.536 -1.578 5.268 1.00 62.44 203 LYS A N 1
ATOM 2529 C CA . LYS A 1 187 ? -32.778 -2.011 6.437 1.00 72.50 203 LYS A CA 1
ATOM 2530 C C . LYS A 1 187 ? -33.438 -1.526 7.722 1.00 70.41 203 LYS A C 1
ATOM 2531 O O . LYS A 1 187 ? -33.655 -2.307 8.655 1.00 75.04 203 LYS A O 1
ATOM 2550 N N . ILE A 1 188 ? -33.766 -0.234 7.787 1.00 65.30 204 ILE A N 1
ATOM 2551 C CA . ILE A 1 188 ? -34.463 0.301 8.954 1.00 76.09 204 ILE A CA 1
ATOM 2552 C C . ILE A 1 188 ? -35.769 -0.451 9.176 1.00 67.81 204 ILE A C 1
ATOM 2553 O O . ILE A 1 188 ? -36.063 -0.911 10.286 1.00 72.27 204 ILE A O 1
ATOM 2569 N N . ILE A 1 189 ? -36.572 -0.588 8.120 1.00 68.84 205 ILE A N 1
ATOM 2570 C CA . ILE A 1 189 ? -37.860 -1.265 8.240 1.00 78.11 205 ILE A CA 1
ATOM 2571 C C . ILE A 1 189 ? -37.664 -2.710 8.677 1.00 73.56 205 ILE A C 1
ATOM 2572 O O . ILE A 1 189 ? -38.461 -3.253 9.452 1.00 76.77 205 ILE A O 1
ATOM 2588 N N . GLY A 1 190 ? -36.606 -3.354 8.193 1.00 73.10 206 GLY A N 1
ATOM 2589 C CA . GLY A 1 190 ? -36.397 -4.765 8.446 1.00 67.97 206 GLY A CA 1
ATOM 2590 C C . GLY A 1 190 ? -35.680 -5.075 9.745 1.00 80.14 206 GLY A C 1
ATOM 2591 O O . GLY A 1 190 ? -36.008 -6.059 10.414 1.00 83.25 206 GLY A O 1
ATOM 2595 N N . SER A 1 191 ? -34.704 -4.246 10.118 1.00 78.44 207 SER A N 1
ATOM 2596 C CA . SER A 1 191 ? -33.836 -4.535 11.253 1.00 76.50 207 SER A CA 1
ATOM 2597 C C . SER A 1 191 ? -34.102 -3.675 12.478 1.00 76.60 207 SER A C 1
ATOM 2598 O O . SER A 1 191 ? -33.890 -4.144 13.598 1.00 79.31 207 SER A O 1
ATOM 2606 N N . TYR A 1 192 ? -34.552 -2.433 12.301 1.00 70.37 208 TYR A N 1
ATOM 2607 C CA . TYR A 1 192 ? -34.772 -1.531 13.426 1.00 60.17 208 TYR A CA 1
ATOM 2608 C C . TYR A 1 192 ? -36.250 -1.177 13.536 1.00 65.30 208 TYR A C 1
ATOM 2609 O O . TYR A 1 192 ? -36.613 0.003 13.602 1.00 60.67 208 TYR A O 1
ATOM 2627 N N . GLN A 1 193 ? -37.104 -2.203 13.585 1.00 67.60 209 GLN A N 1
ATOM 2628 C CA . GLN A 1 193 ? -38.545 -2.003 13.475 1.00 73.75 209 GLN A CA 1
ATOM 2629 C C . GLN A 1 193 ? -39.116 -1.157 14.603 1.00 78.95 209 GLN A C 1
ATOM 2630 O O . GLN A 1 193 ? -40.217 -0.615 14.455 1.00 85.52 209 GLN A O 1
ATOM 2644 N N . ASN A 1 194 ? -38.410 -1.037 15.726 1.00 74.00 210 ASN A N 1
ATOM 2645 C CA . ASN A 1 194 ? -38.944 -0.349 16.893 1.00 83.46 210 ASN A CA 1
ATOM 2646 C C . ASN A 1 194 ? -38.466 1.091 17.018 1.00 75.01 210 ASN A C 1
ATOM 2647 O O . ASN A 1 194 ? -38.959 1.816 17.888 1.00 89.15 210 ASN A O 1
ATOM 2658 N N . THR A 1 195 ? -37.529 1.524 16.180 1.00 85.06 211 THR A N 1
ATOM 2659 C CA . THR A 1 195 ? -37.042 2.891 16.255 1.00 69.28 211 THR A CA 1
ATOM 2660 C C . THR A 1 195 ? -38.079 3.859 15.686 1.00 71.33 211 THR A C 1
ATOM 2661 O O . THR A 1 195 ? -39.058 3.467 15.043 1.00 73.78 211 THR A O 1
ATOM 2672 N N . ARG A 1 196 ? -37.854 5.148 15.938 1.00 68.86 212 ARG A N 1
ATOM 2673 C CA . ARG A 1 196 ? -38.744 6.192 15.447 1.00 73.10 212 ARG A CA 1
ATOM 2674 C C . ARG A 1 196 ? -38.543 6.500 13.968 1.00 70.47 212 ARG A C 1
ATOM 2675 O O . ARG A 1 196 ? -39.385 7.186 13.377 1.00 63.94 212 ARG A O 1
ATOM 2696 N N . TYR A 1 197 ? -37.458 6.019 13.361 1.00 76.44 213 TYR A N 1
ATOM 2697 C CA . TYR A 1 197 ? -37.171 6.292 11.958 1.00 68.16 213 TYR A CA 1
ATOM 2698 C C . TYR A 1 197 ? -38.033 5.479 11.002 1.00 73.41 213 TYR A C 1
ATOM 2699 O O . TYR A 1 197 ? -37.961 5.702 9.789 1.00 65.39 213 TYR A O 1
ATOM 2717 N N . VAL A 1 198 ? -38.846 4.553 11.514 1.00 75.08 214 VAL A N 1
ATOM 2718 C CA . VAL A 1 198 ? -39.595 3.651 10.642 1.00 66.77 214 VAL A CA 1
ATOM 2719 C C . VAL A 1 198 ? -40.579 4.437 9.788 1.00 71.34 214 VAL A C 1
ATOM 2720 O O . VAL A 1 198 ? -40.698 4.211 8.577 1.00 71.33 214 VAL A O 1
ATOM 2733 N N . GLU A 1 199 ? -41.304 5.371 10.407 1.00 65.17 215 GLU A N 1
ATOM 2734 C CA . GLU A 1 199 ? -42.320 6.138 9.694 1.00 71.72 215 GLU A CA 1
ATOM 2735 C C . GLU A 1 199 ? -41.735 6.787 8.444 1.00 77.93 215 GLU A C 1
ATOM 2736 O O . GLU A 1 199 ? -42.199 6.549 7.324 1.00 78.04 215 GLU A O 1
ATOM 2748 N N . GLU A 1 200 ? -40.703 7.613 8.625 1.00 61.74 216 GLU A N 1
ATOM 2749 C CA . GLU A 1 200 ? -40.101 8.312 7.497 1.00 69.73 216 GLU A CA 1
ATOM 2750 C C . GLU A 1 200 ? -39.428 7.357 6.520 1.00 65.64 216 GLU A C 1
ATOM 2751 O O . GLU A 1 200 ? -39.271 7.705 5.345 1.00 69.10 216 GLU A O 1
ATOM 2763 N N . SER A 1 201 ? -39.026 6.167 6.972 1.00 64.72 217 SER A N 1
ATOM 2764 C CA . SER A 1 201 ? -38.431 5.199 6.057 1.00 61.68 217 SER A CA 1
ATOM 2765 C C . SER A 1 201 ? -39.469 4.633 5.102 1.00 69.79 217 SER A C 1
ATOM 2766 O O . SER A 1 201 ? -39.144 4.313 3.953 1.00 58.80 217 SER A O 1
ATOM 2774 N N . LEU A 1 202 ? -40.715 4.497 5.556 1.00 71.29 218 LEU A N 1
ATOM 2775 C CA . LEU A 1 202 ? -41.781 4.041 4.673 1.00 76.98 218 LEU A CA 1
ATOM 2776 C C . LEU A 1 202 ? -42.073 5.077 3.594 1.00 74.89 218 LEU A C 1
ATOM 2777 O O . LEU A 1 202 ? -42.121 4.751 2.402 1.00 65.26 218 LEU A O 1
ATOM 2793 N N . ALA A 1 203 ? -42.267 6.337 3.997 1.00 65.35 219 ALA A N 1
ATOM 2794 C CA . ALA A 1 203 ? -42.530 7.394 3.026 1.00 65.70 219 ALA A CA 1
ATOM 2795 C C . ALA A 1 203 ? -41.415 7.476 1.993 1.00 71.39 219 ALA A C 1
ATOM 2796 O O . ALA A 1 203 ? -41.678 7.667 0.800 1.00 71.06 219 ALA A O 1
ATOM 2803 N N . ILE A 1 204 ? -40.163 7.335 2.431 1.00 66.54 220 ILE A N 1
ATOM 2804 C CA . ILE A 1 204 ? -39.048 7.283 1.491 1.00 77.69 220 ILE A CA 1
ATOM 2805 C C . ILE A 1 204 ? -39.192 6.077 0.574 1.00 67.80 220 ILE A C 1
ATOM 2806 O O . ILE A 1 204 ? -39.106 6.192 -0.654 1.00 70.31 220 ILE A O 1
ATOM 2822 N N . LEU A 1 205 ? -39.408 4.897 1.159 1.00 69.32 221 LEU A N 1
ATOM 2823 C CA . LEU A 1 205 ? -39.519 3.686 0.355 1.00 76.71 221 LEU A CA 1
ATOM 2824 C C . LEU A 1 205 ? -40.671 3.790 -0.638 1.00 70.84 221 LEU A C 1
ATOM 2825 O O . LEU A 1 205 ? -40.551 3.348 -1.786 1.00 62.32 221 LEU A O 1
ATOM 2841 N N . GLU A 1 206 ? -41.794 4.375 -0.216 1.00 70.02 222 GLU A N 1
ATOM 2842 C CA . GLU A 1 206 ? -42.915 4.576 -1.128 1.00 76.30 222 GLU A CA 1
ATOM 2843 C C . GLU A 1 206 ? -42.497 5.438 -2.312 1.00 70.20 222 GLU A C 1
ATOM 2844 O O . GLU A 1 206 ? -42.608 5.025 -3.472 1.00 71.87 222 GLU A O 1
ATOM 2856 N N . LEU A 1 207 ? -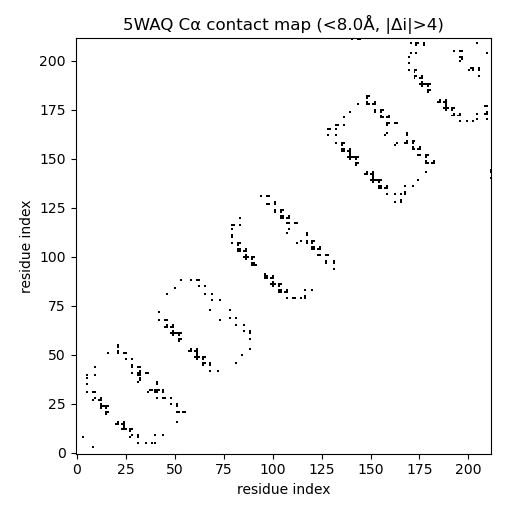42.014 6.652 -2.033 1.00 68.27 223 LEU A N 1
ATOM 2857 C CA . LEU A 1 207 ? -41.569 7.540 -3.101 1.00 72.67 223 LEU A CA 1
ATOM 2858 C C . LEU A 1 207 ? -40.513 6.868 -3.968 1.00 67.45 223 LEU A C 1
ATOM 2859 O O . LEU A 1 207 ? -40.535 6.997 -5.198 1.00 83.93 223 LEU A O 1
ATOM 2875 N N . ALA A 1 208 ? -39.580 6.147 -3.345 1.00 71.46 224 ALA A N 1
ATOM 2876 C CA . ALA A 1 208 ? -38.544 5.459 -4.108 1.00 66.34 224 ALA A CA 1
ATOM 2877 C C . ALA A 1 208 ? -39.160 4.500 -5.117 1.00 62.82 224 ALA A C 1
ATOM 2878 O O . ALA A 1 208 ? -38.779 4.488 -6.293 1.00 73.45 224 ALA A O 1
ATOM 2885 N N . TYR A 1 209 ? -40.129 3.693 -4.677 1.00 71.54 225 TYR A N 1
ATOM 2886 C CA . TYR A 1 209 ? -40.751 2.725 -5.574 1.00 77.77 225 TYR A CA 1
ATOM 2887 C C . TYR A 1 209 ? -41.500 3.409 -6.711 1.00 76.37 225 TYR A C 1
ATOM 2888 O O . TYR A 1 209 ? -41.626 2.838 -7.800 1.00 68.67 225 TYR A O 1
ATOM 2906 N N . LYS A 1 210 ? -42.006 4.623 -6.485 1.00 70.38 226 LYS A N 1
ATOM 2907 C CA . LYS A 1 210 ? -42.671 5.354 -7.560 1.00 76.65 226 LYS A CA 1
ATOM 2908 C C . LYS A 1 210 ? -41.674 5.768 -8.636 1.00 85.53 226 LYS A C 1
ATOM 2909 O O . LYS A 1 210 ? -41.919 5.576 -9.832 1.00 80.38 226 LYS A O 1
ATOM 2928 N N . LYS A 1 211 ? -40.538 6.337 -8.224 1.00 80.31 227 LYS A N 1
ATOM 2929 C CA . LYS A 1 211 ? -39.579 6.872 -9.186 1.00 86.40 227 LYS A CA 1
ATOM 2930 C C . LYS A 1 211 ? -39.074 5.791 -10.134 1.00 76.24 227 LYS A C 1
ATOM 2931 O O . LYS A 1 211 ? -38.974 6.017 -11.345 1.00 100.78 227 LYS A O 1
ATOM 2950 N N . LEU A 1 212 ? -38.751 4.611 -9.607 1.00 70.39 228 LEU A N 1
ATOM 2951 C CA . LEU A 1 212 ? -38.223 3.525 -10.422 1.00 94.45 228 LEU A CA 1
ATOM 2952 C C . LEU A 1 212 ? -39.316 2.596 -10.946 1.00 92.10 228 LEU A C 1
ATOM 2953 O O . LEU A 1 212 ? -39.002 1.534 -11.493 1.00 84.65 228 LEU A O 1
ATOM 2969 N N . ASP A 1 213 ? -40.585 2.975 -10.793 1.00 81.82 229 ASP A N 1
ATOM 2970 C CA . ASP A 1 213 ? -41.711 2.281 -11.420 1.00 81.93 229 ASP A CA 1
ATOM 2971 C C . ASP A 1 213 ? -41.807 0.824 -10.958 1.00 95.90 229 ASP A C 1
ATOM 2972 O O . ASP A 1 213 ? -41.713 -0.121 -11.745 1.00 83.35 229 ASP A O 1
ATOM 2981 N N . LYS A 1 214 ? -42.003 0.663 -9.650 1.00 94.48 230 LYS A N 1
ATOM 2982 C CA . LYS A 1 214 ? -42.436 -0.597 -9.051 1.00 90.38 230 LYS A CA 1
ATOM 2983 C C . LYS A 1 214 ? -43.753 -0.311 -8.337 1.00 91.50 230 LYS A C 1
ATOM 2984 O O . LYS A 1 214 ? -43.808 -0.255 -7.100 1.00 82.96 230 LYS A O 1
ATOM 3003 N N . PRO A 1 215 ? -44.838 -0.116 -9.092 1.00 97.21 231 PRO A N 1
ATOM 3004 C CA . PRO A 1 215 ? -46.059 0.437 -8.485 1.00 95.59 231 PRO A CA 1
ATOM 3005 C C . PRO A 1 215 ? -46.722 -0.490 -7.482 1.00 83.12 231 PRO A C 1
ATOM 3006 O O . PRO A 1 215 ? -47.349 -0.002 -6.534 1.00 76.77 231 PRO A O 1
ATOM 3017 N N . GLN A 1 216 ? -46.618 -1.808 -7.660 1.00 84.04 232 GLN A N 1
ATOM 3018 C CA . GLN A 1 216 ? -47.221 -2.720 -6.695 1.00 87.77 232 GLN A CA 1
ATOM 3019 C C . GLN A 1 216 ? -46.525 -2.621 -5.343 1.00 95.58 232 GLN A C 1
ATOM 3020 O O . GLN A 1 216 ? -47.185 -2.597 -4.297 1.00 78.85 232 GLN A O 1
ATOM 3034 N N . LEU A 1 217 ? -45.191 -2.561 -5.345 1.00 91.31 233 LEU A N 1
ATOM 3035 C CA . LEU A 1 217 ? -44.456 -2.390 -4.098 1.00 85.43 233 LEU A CA 1
ATOM 3036 C C . LEU A 1 217 ? -44.735 -1.033 -3.468 1.00 80.40 233 LEU A C 1
ATOM 3037 O O . LEU A 1 217 ? -44.740 -0.911 -2.238 1.00 73.38 233 LEU A O 1
ATOM 3053 N N . ALA A 1 218 ? -44.975 -0.006 -4.287 1.00 74.69 234 ALA A N 1
ATOM 3054 C CA . ALA A 1 218 ? -45.291 1.312 -3.746 1.00 83.11 234 ALA A CA 1
ATOM 3055 C C . ALA A 1 218 ? -46.632 1.295 -3.024 1.00 84.54 234 ALA A C 1
ATOM 3056 O O . ALA A 1 218 ? -46.752 1.803 -1.902 1.00 83.19 234 ALA A O 1
ATOM 3063 N N . ALA A 1 219 ? -47.655 0.713 -3.654 1.00 82.81 235 ALA A N 1
ATOM 3064 C CA . ALA A 1 219 ? -48.957 0.610 -3.006 1.00 83.11 235 ALA A CA 1
ATOM 3065 C C . ALA A 1 219 ? -48.872 -0.221 -1.732 1.00 92.42 235 ALA A C 1
ATOM 3066 O O . ALA A 1 219 ? -49.450 0.146 -0.703 1.00 80.45 235 ALA A O 1
ATOM 3073 N N . ASP A 1 220 ? -48.153 -1.346 -1.780 1.00 90.43 236 ASP A N 1
ATOM 3074 C CA . ASP A 1 220 ? -47.988 -2.169 -0.587 1.00 90.46 236 ASP A CA 1
ATOM 3075 C C . ASP A 1 220 ? -47.336 -1.378 0.540 1.00 86.24 236 ASP A C 1
ATOM 3076 O O . ASP A 1 220 ? -47.711 -1.523 1.709 1.00 73.49 236 ASP A O 1
ATOM 3085 N N . THR A 1 221 ? -46.359 -0.531 0.209 1.00 89.93 237 THR A N 1
ATOM 3086 C CA . THR A 1 221 ? -45.684 0.257 1.234 1.00 78.44 237 THR A CA 1
ATOM 3087 C C . THR A 1 221 ? -46.646 1.245 1.883 1.00 84.82 237 THR A C 1
ATOM 3088 O O . THR A 1 221 ? -46.724 1.331 3.114 1.00 82.33 237 THR A O 1
ATOM 3099 N N . ARG A 1 222 ? -47.383 2.006 1.071 1.00 84.70 238 ARG A N 1
ATOM 3100 C CA . ARG A 1 222 ? -48.371 2.926 1.625 1.00 88.20 238 ARG A CA 1
ATOM 3101 C C . ARG A 1 222 ? -49.420 2.184 2.440 1.00 93.12 238 ARG A C 1
ATOM 3102 O O . ARG A 1 222 ? -49.951 2.730 3.414 1.00 83.44 238 ARG A O 1
ATOM 3123 N N . ARG A 1 223 ? -49.731 0.942 2.062 1.00 84.31 239 ARG A N 1
ATOM 3124 C CA . ARG A 1 223 ? -50.657 0.139 2.851 1.00 90.47 239 ARG A CA 1
ATOM 3125 C C . ARG A 1 223 ? -50.098 -0.132 4.241 1.00 88.20 239 ARG A C 1
ATOM 3126 O O . ARG A 1 223 ? -50.856 -0.197 5.216 1.00 91.20 239 ARG A O 1
ATOM 3147 N N . VAL A 1 224 ? -48.777 -0.286 4.352 1.00 89.05 240 VAL A N 1
ATOM 3148 C CA . VAL A 1 224 ? -48.150 -0.463 5.657 1.00 79.88 240 VAL A CA 1
ATOM 3149 C C . VAL A 1 224 ? -48.153 0.851 6.427 1.00 84.77 240 VAL A C 1
ATOM 3150 O O . VAL A 1 224 ? -48.460 0.885 7.625 1.00 93.47 240 VAL A O 1
ATOM 3163 N N . LEU A 1 225 ? -47.805 1.952 5.756 1.00 85.73 241 LEU A N 1
ATOM 3164 C CA . LEU A 1 225 ? -47.836 3.258 6.405 1.00 86.05 241 LEU A CA 1
ATOM 3165 C C . LEU A 1 225 ? -49.244 3.605 6.870 1.00 91.54 241 LEU A C 1
ATOM 3166 O O . LEU A 1 225 ? -49.426 4.203 7.937 1.00 85.58 241 LEU A O 1
ATOM 3182 N N . GLU A 1 226 ? -50.254 3.232 6.082 1.00 93.52 242 GLU A N 1
ATOM 3183 C CA . GLU A 1 226 ? -51.633 3.560 6.430 1.00 97.90 242 GLU A CA 1
ATOM 3184 C C . GLU A 1 226 ? -52.048 2.892 7.735 1.00 97.72 242 GLU A C 1
ATOM 3185 O O . GLU A 1 226 ? -52.707 3.514 8.577 1.00 97.84 242 GLU A O 1
ATOM 3197 N N . THR A 1 227 ? -51.668 1.628 7.925 1.00 97.60 243 THR A N 1
ATOM 3198 C CA . THR A 1 227 ? -52.151 0.867 9.073 1.00 100.96 243 THR A CA 1
ATOM 3199 C C . THR A 1 227 ? -51.313 1.123 10.322 1.00 98.01 243 THR A C 1
ATOM 3200 O O . THR A 1 227 ? -51.863 1.266 11.420 1.00 100.72 243 THR A O 1
ATOM 3211 N N . ASN A 1 228 ? -49.988 1.186 10.180 1.00 96.10 244 ASN A N 1
ATOM 3212 C CA . ASN A 1 228 ? -49.121 1.340 11.344 1.00 90.46 244 ASN A CA 1
ATOM 3213 C C . ASN A 1 228 ? -49.107 2.770 11.869 1.00 86.49 244 ASN A C 1
ATOM 3214 O O . ASN A 1 228 ? -48.856 2.984 13.060 1.00 100.99 244 ASN A O 1
ATOM 3225 N N . PHE A 1 229 ? -49.367 3.753 11.009 1.00 94.22 245 PHE A N 1
ATOM 3226 C CA . PHE A 1 229 ? -49.378 5.165 11.389 1.00 97.86 245 PHE A CA 1
ATOM 3227 C C . PHE A 1 229 ? -50.624 5.796 10.783 1.00 101.54 245 PHE A C 1
ATOM 3228 O O . PHE A 1 229 ? -50.564 6.416 9.713 1.00 102.43 245 PHE A O 1
ATOM 3245 N N . PRO A 1 230 ? -51.778 5.652 11.443 1.00 103.98 246 PRO A N 1
ATOM 3246 C CA . PRO A 1 230 ? -53.031 6.143 10.838 1.00 108.28 246 PRO A CA 1
ATOM 3247 C C . PRO A 1 230 ? -52.990 7.611 10.446 1.00 97.90 246 PRO A C 1
ATOM 3248 O O . PRO A 1 230 ? -53.363 7.960 9.318 1.00 92.17 246 PRO A O 1
ATOM 3259 N N . LYS A 1 231 ? -52.552 8.483 11.348 1.00 107.17 247 LYS A N 1
ATOM 3260 C CA . LYS A 1 231 ? -52.504 9.920 11.097 1.00 110.58 247 LYS A CA 1
ATOM 3261 C C . LYS A 1 231 ? -51.051 10.351 10.922 1.00 108.65 247 LYS A C 1
ATOM 3262 O O . LYS A 1 231 ? -50.459 11.009 11.779 1.00 112.84 247 LYS A O 1
ATOM 3281 N N . SER A 1 232 ? -50.475 9.967 9.786 1.00 107.39 248 S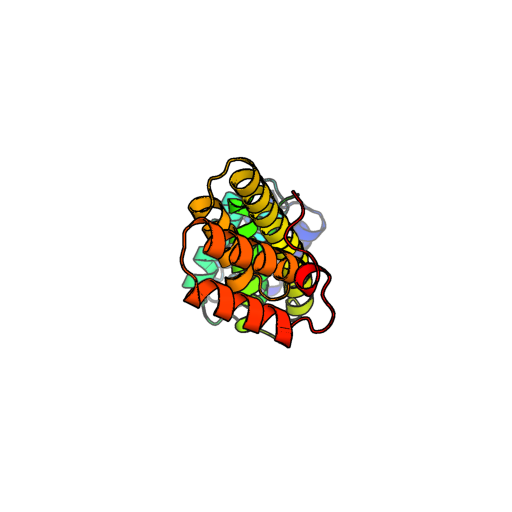ER A N 1
ATOM 3282 C CA . SER A 1 232 ? -49.106 10.338 9.461 1.00 104.63 248 SER A CA 1
ATOM 3283 C C . SER A 1 232 ? -49.091 11.488 8.461 1.00 92.79 248 SER A C 1
ATOM 3284 O O . SER A 1 232 ? -49.870 11.483 7.502 1.00 96.56 248 SER A O 1
ATOM 3292 N N . PRO A 1 233 ? -48.233 12.496 8.642 1.00 99.54 249 PRO A N 1
ATOM 3293 C CA . PRO A 1 233 ? -48.167 13.570 7.637 1.00 98.88 249 PRO A CA 1
ATOM 3294 C C . PRO A 1 233 ? -47.826 13.070 6.246 1.00 97.70 249 PRO A C 1
ATOM 3295 O O . PRO A 1 233 ? -48.188 13.720 5.258 1.00 100.83 249 PRO A O 1
ATOM 3306 N N . PHE A 1 234 ? -47.143 11.930 6.137 1.00 94.09 250 PHE A N 1
ATOM 3307 C CA . PHE A 1 234 ? -46.734 11.410 4.840 1.00 94.86 250 PHE A CA 1
ATOM 3308 C C . PHE A 1 234 ? -47.885 10.796 4.055 1.00 99.02 250 PHE A C 1
ATOM 3309 O O . PHE A 1 234 ? -47.686 10.409 2.898 1.00 97.23 250 PHE A O 1
ATOM 3326 N N . LEU A 1 235 ? -49.076 10.695 4.648 1.00 98.75 251 LEU A N 1
ATOM 3327 C CA . LEU A 1 235 ? -50.240 10.235 3.899 1.00 104.41 251 LEU A CA 1
ATOM 3328 C C . LEU A 1 235 ? -50.833 11.359 3.059 1.00 105.37 251 LEU A C 1
ATOM 3329 O O . LEU A 1 235 ? -51.280 11.125 1.930 1.00 94.34 251 LEU A O 1
ATOM 3345 N N . THR A 1 236 ? -50.845 12.580 3.591 1.00 103.49 252 THR A N 1
ATOM 3346 C CA . THR A 1 236 ? -51.342 13.735 2.854 1.00 103.02 252 THR A CA 1
ATOM 3347 C C . THR A 1 236 ? -50.249 14.430 2.055 1.00 101.56 252 THR A C 1
ATOM 3348 O O . THR A 1 236 ? -50.538 15.010 1.001 1.00 102.22 252 THR A O 1
ATOM 3359 N N . HIS A 1 237 ? -49.009 14.394 2.535 1.00 105.73 253 HIS A N 1
ATOM 3360 C CA . HIS A 1 237 ? -47.865 14.949 1.829 1.00 98.17 253 HIS A CA 1
ATOM 3361 C C . HIS A 1 237 ? -46.922 13.830 1.410 1.00 97.90 253 HIS A C 1
ATOM 3362 O O . HIS A 1 237 ? -46.977 12.712 1.930 1.00 101.56 253 HIS A O 1
ATOM 3376 N N . ALA A 1 238 ? -46.049 14.145 0.457 1.00 95.78 254 ALA A N 1
ATOM 3377 C CA . ALA A 1 238 ? -44.997 13.232 0.049 1.00 101.34 254 ALA A CA 1
ATOM 3378 C C . ALA A 1 238 ? -43.715 13.561 0.812 1.00 107.64 254 ALA A C 1
ATOM 3379 O O . ALA A 1 238 ? -43.687 14.430 1.686 1.00 104.82 254 ALA A O 1
ATOM 3386 N N . TRP A 1 239 ? -42.634 12.864 0.473 1.00 99.89 255 TRP A N 1
ATOM 3387 C CA . TRP A 1 239 ? -41.380 13.041 1.189 1.00 95.53 255 TRP A CA 1
ATOM 3388 C C . TRP A 1 239 ? -40.828 14.446 0.972 1.00 103.03 255 TRP A C 1
ATOM 3389 O O . TRP A 1 239 ? -40.989 15.046 -0.093 1.00 98.86 255 TRP A O 1
ATOM 3410 N N . GLN A 1 240 ? -40.154 14.961 2.003 1.00 112.15 256 GLN A N 1
ATOM 3411 C CA . GLN A 1 240 ? -39.719 16.356 2.065 1.00 114.51 256 GLN A CA 1
ATOM 3412 C C . GLN A 1 240 ? -38.197 16.419 2.076 1.00 110.03 256 GLN A C 1
ATOM 3413 O O . GLN A 1 240 ? -37.576 16.415 3.151 1.00 115.65 256 GLN A O 1
ATOM 3427 N N . PRO A 1 241 ? -37.545 16.479 0.902 1.00 109.94 257 PRO A N 1
ATOM 3428 C CA . PRO A 1 241 ? -36.085 16.636 0.880 1.00 112.14 257 PRO A CA 1
ATOM 3429 C C . PRO A 1 241 ? -35.623 17.946 1.513 1.00 116.59 257 PRO A C 1
ATOM 3430 O O . PRO A 1 241 ? -36.346 18.938 1.425 1.00 112.19 257 PRO A O 1
#

Secondary structure (DSSP, 8-state):
-----HHHHHHHHHHHHHTT-HHHHHHHHHHHHHHSTTSHHHHHHHHHHHHHHHHTT-HHHHHHHHHHHHHH-TT-TTHHHHHHHHHHHH----HHHHHHHHHHHHHHHHH-TTSTTHHHHHHHHHHHHHHHHHHHHHHHHHHHHTT-HHHHHHHHHHHHHH-TTSTTHHHHHHHHHHHHHHTT-HHHHHHHHHHHHHH-TT-HHHHS----